Protein AF-A0A3E0MQJ7-F1 (afdb_monomer_lite)

Structure (mmCIF, N/CA/C/O backbone):
data_AF-A0A3E0MQJ7-F1
#
_entry.id   AF-A0A3E0MQJ7-F1
#
loop_
_atom_site.group_PDB
_atom_site.id
_atom_site.type_symbol
_atom_site.label_atom_id
_atom_site.label_alt_id
_atom_site.label_comp_id
_atom_site.label_asym_id
_atom_site.label_entity_id
_atom_site.label_seq_id
_atom_site.pdbx_PDB_ins_code
_atom_site.Cartn_x
_atom_site.Cartn_y
_atom_site.Cartn_z
_atom_site.occupancy
_atom_site.B_iso_or_equiv
_atom_site.auth_seq_id
_atom_site.auth_comp_id
_atom_site.auth_asym_id
_atom_site.auth_atom_id
_atom_site.pdbx_PDB_model_num
ATOM 1 N N . MET A 1 1 ? 36.749 -7.042 3.942 1.00 41.94 1 MET A N 1
ATOM 2 C CA . MET A 1 1 ? 37.175 -8.300 4.599 1.00 41.94 1 MET A CA 1
ATOM 3 C C . MET A 1 1 ? 37.587 -7.962 6.020 1.00 41.94 1 MET A C 1
ATOM 5 O O . MET A 1 1 ? 38.417 -7.081 6.189 1.00 41.94 1 MET A O 1
ATOM 9 N N . PRO A 1 2 ? 36.905 -8.549 7.009 1.00 32.50 2 PRO A N 1
ATOM 10 C CA . PRO A 1 2 ? 37.311 -9.859 7.493 1.00 32.50 2 PRO A CA 1
ATOM 11 C C . PRO A 1 2 ? 36.243 -10.906 7.186 1.00 32.50 2 PRO A C 1
ATOM 13 O O . PRO A 1 2 ? 35.066 -10.747 7.497 1.00 32.50 2 PRO A O 1
ATOM 16 N N . SER A 1 3 ? 36.683 -11.981 6.539 1.00 38.00 3 SER A N 1
ATOM 17 C CA . SER A 1 3 ? 35.936 -13.220 6.400 1.00 38.00 3 SER A CA 1
ATOM 18 C C . SER A 1 3 ? 35.655 -13.771 7.795 1.00 38.00 3 SER A C 1
ATOM 20 O O . SER A 1 3 ? 36.547 -14.338 8.430 1.00 38.00 3 SER A O 1
ATOM 22 N N . ARG A 1 4 ? 34.421 -13.630 8.284 1.00 38.47 4 ARG A N 1
ATOM 23 C CA . ARG A 1 4 ? 33.936 -14.569 9.293 1.00 38.47 4 ARG A CA 1
ATOM 24 C C . ARG A 1 4 ? 33.851 -15.912 8.588 1.00 38.47 4 ARG A C 1
ATOM 26 O O . ARG A 1 4 ? 32.950 -16.139 7.784 1.00 38.47 4 ARG A O 1
ATOM 33 N N . SER A 1 5 ? 34.858 -16.748 8.832 1.00 38.28 5 SER A N 1
ATOM 34 C CA . SER A 1 5 ? 34.765 -18.173 8.579 1.00 38.28 5 SER A CA 1
ATOM 35 C C . SER A 1 5 ? 33.438 -18.616 9.175 1.00 38.28 5 SER A C 1
ATOM 37 O O . SER A 1 5 ? 33.186 -18.444 10.368 1.00 38.28 5 SER A O 1
ATOM 39 N N . ALA A 1 6 ? 32.547 -19.102 8.315 1.00 41.03 6 ALA A N 1
ATOM 40 C CA . ALA A 1 6 ? 31.433 -19.899 8.768 1.00 41.03 6 ALA A CA 1
ATOM 41 C C . ALA A 1 6 ? 32.073 -21.042 9.551 1.00 41.03 6 ALA A C 1
ATOM 43 O O . ALA A 1 6 ? 32.679 -21.938 8.965 1.00 41.03 6 ALA A O 1
ATOM 44 N N . THR A 1 7 ? 32.030 -20.956 10.878 1.00 38.50 7 THR A N 1
ATOM 45 C CA . THR A 1 7 ? 32.193 -22.108 11.741 1.00 38.50 7 THR A CA 1
ATOM 46 C C . THR A 1 7 ? 31.214 -23.118 11.181 1.00 38.50 7 THR A C 1
ATOM 48 O O . THR A 1 7 ? 29.999 -22.944 11.266 1.00 38.50 7 THR A O 1
ATOM 51 N N . SER A 1 8 ? 31.761 -24.118 10.501 1.00 42.41 8 SER A N 1
ATOM 52 C CA . SER A 1 8 ? 31.066 -25.304 10.057 1.00 42.41 8 SER A CA 1
ATOM 53 C C . SER A 1 8 ? 30.583 -26.014 11.315 1.00 42.41 8 SER A C 1
ATOM 55 O O . SER A 1 8 ? 31.208 -26.955 11.797 1.00 42.41 8 SER A O 1
ATOM 57 N N . GLN A 1 9 ? 29.480 -25.528 11.889 1.00 40.56 9 GLN A N 1
ATOM 58 C CA . GLN A 1 9 ? 28.567 -26.400 12.592 1.00 40.56 9 GLN A CA 1
ATOM 59 C C . GLN A 1 9 ? 28.170 -27.422 11.540 1.00 40.56 9 GLN A C 1
ATOM 61 O O . GLN A 1 9 ? 27.425 -27.119 10.607 1.00 40.56 9 GLN A O 1
ATOM 66 N N . ASN A 1 10 ? 28.786 -28.598 11.633 1.00 36.84 10 ASN A N 1
ATOM 67 C CA . ASN A 1 10 ? 28.318 -29.783 10.953 1.00 36.84 10 ASN A CA 1
ATOM 68 C C . ASN A 1 10 ? 26.833 -29.885 11.294 1.00 36.84 10 ASN A C 1
ATOM 70 O O . ASN A 1 10 ? 26.474 -30.270 12.403 1.00 36.84 10 ASN A O 1
ATOM 74 N N . PHE A 1 11 ? 25.972 -29.487 10.357 1.00 40.59 11 PHE A N 1
ATOM 75 C CA . PHE A 1 11 ? 24.611 -29.977 10.319 1.00 40.59 11 PHE A CA 1
ATOM 76 C C . PHE A 1 11 ? 24.770 -31.486 10.157 1.00 40.59 11 PHE A C 1
ATOM 78 O O . PHE A 1 11 ? 24.904 -31.987 9.039 1.00 40.59 11 PHE A O 1
ATOM 85 N N . GLU A 1 12 ? 24.838 -32.216 11.272 1.00 40.62 12 GLU A N 1
ATOM 86 C CA . GLU A 1 12 ? 24.496 -33.624 11.258 1.00 40.62 12 GLU A CA 1
ATOM 87 C C . GLU A 1 12 ? 23.101 -33.664 10.652 1.00 40.62 12 GLU A C 1
ATOM 89 O O . GLU A 1 12 ? 22.126 -33.193 11.241 1.00 40.62 12 GLU A O 1
ATOM 94 N N . LEU A 1 13 ? 23.030 -34.112 9.398 1.00 45.22 13 LEU A N 1
ATOM 95 C CA . LEU A 1 13 ? 21.778 -34.427 8.744 1.00 45.22 13 LEU A CA 1
ATOM 96 C C . LEU A 1 13 ? 21.109 -35.446 9.653 1.00 45.22 13 LEU A C 1
ATOM 98 O O . LEU A 1 13 ? 21.440 -36.630 9.591 1.00 45.22 13 LEU A O 1
ATOM 102 N N . SER A 1 14 ? 20.205 -34.979 10.515 1.00 49.62 14 SER A N 1
ATOM 103 C CA . SER A 1 14 ? 19.307 -35.858 11.237 1.00 49.62 14 SER A CA 1
ATOM 104 C C . SER A 1 14 ? 18.690 -36.763 10.180 1.00 49.62 14 SER A C 1
ATOM 106 O O . SER A 1 14 ? 17.977 -36.325 9.274 1.00 49.62 14 SER A O 1
ATOM 108 N N . SER A 1 15 ? 19.077 -38.034 10.234 1.00 56.12 15 SER A N 1
ATOM 109 C CA . SER A 1 15 ? 18.637 -39.060 9.294 1.00 56.12 15 SER A CA 1
ATOM 110 C C . SER A 1 15 ? 17.164 -39.429 9.504 1.00 56.12 15 SER A C 1
ATOM 112 O O . SER A 1 15 ? 16.637 -40.307 8.812 1.00 56.12 15 SER A O 1
ATOM 114 N N . ASP A 1 16 ? 16.477 -38.728 10.414 1.00 63.31 16 ASP A N 1
ATOM 115 C CA . ASP A 1 16 ? 15.072 -38.921 10.707 1.00 63.31 16 ASP A CA 1
ATOM 116 C C . ASP A 1 16 ? 14.223 -38.552 9.496 1.00 63.31 16 ASP A C 1
ATOM 118 O O . ASP A 1 16 ? 13.937 -37.396 9.170 1.00 63.31 16 ASP A O 1
ATOM 122 N N . ARG A 1 17 ? 13.764 -39.600 8.811 1.00 69.44 17 ARG A N 1
ATOM 123 C CA . ARG A 1 17 ? 12.694 -39.482 7.827 1.00 69.44 17 ARG A CA 1
ATOM 124 C C . ARG A 1 17 ? 11.488 -38.846 8.525 1.00 69.44 17 ARG A C 1
ATOM 126 O O . ARG A 1 17 ? 11.068 -39.352 9.567 1.00 69.44 17 ARG A O 1
ATOM 133 N N . PRO A 1 18 ? 10.863 -37.807 7.945 1.00 79.69 18 PRO A N 1
ATOM 134 C CA . PRO A 1 18 ? 9.717 -37.180 8.579 1.00 79.69 18 PRO A CA 1
ATOM 135 C C . PRO A 1 18 ? 8.608 -38.205 8.838 1.00 79.69 18 PRO A C 1
ATOM 137 O O . PRO A 1 18 ? 8.228 -38.974 7.947 1.00 79.69 18 PRO A O 1
ATOM 140 N N . LYS A 1 19 ? 8.065 -38.206 10.061 1.00 80.94 19 LYS A N 1
ATOM 141 C CA . LYS A 1 19 ? 7.000 -39.138 10.473 1.00 80.94 19 LYS A CA 1
ATOM 142 C C . LYS A 1 19 ? 5.744 -38.966 9.604 1.00 80.94 19 LYS A C 1
ATOM 144 O O . LYS A 1 19 ? 5.137 -39.950 9.164 1.00 80.94 19 LYS A O 1
ATOM 149 N N . SER A 1 20 ? 5.414 -37.717 9.261 1.00 90.94 20 SER A N 1
ATOM 150 C CA . SER A 1 20 ? 4.271 -37.367 8.410 1.00 90.94 20 SER A CA 1
ATOM 151 C C . SER A 1 20 ? 4.402 -37.936 6.989 1.00 90.94 20 SER A C 1
ATOM 153 O O . SER A 1 20 ? 5.408 -37.748 6.298 1.00 90.94 20 SER A O 1
ATOM 155 N N . ARG A 1 21 ? 3.350 -38.630 6.528 1.00 88.00 21 ARG A N 1
ATOM 156 C CA . ARG A 1 21 ? 3.243 -39.128 5.144 1.00 88.00 21 ARG A CA 1
ATOM 157 C C . ARG A 1 21 ? 3.278 -37.979 4.133 1.00 88.00 21 ARG A C 1
ATOM 159 O O . ARG A 1 21 ? 3.928 -38.111 3.100 1.00 88.00 21 ARG A O 1
ATOM 166 N N . TYR A 1 22 ? 2.651 -36.850 4.466 1.00 89.81 22 TYR A N 1
ATOM 167 C CA . TYR A 1 22 ? 2.652 -35.655 3.626 1.00 89.81 22 TYR A CA 1
ATOM 168 C C . TYR A 1 22 ? 4.063 -35.077 3.480 1.00 89.81 22 TYR A C 1
ATOM 170 O O . TYR A 1 22 ? 4.529 -34.860 2.366 1.00 89.81 22 TYR A O 1
ATOM 178 N N . ALA A 1 23 ? 4.808 -34.950 4.580 1.00 87.62 23 ALA A N 1
ATOM 179 C CA . ALA A 1 23 ? 6.193 -34.484 4.534 1.00 87.62 23 ALA A CA 1
ATOM 180 C C . ALA A 1 23 ? 7.104 -35.417 3.709 1.00 87.62 23 ALA A C 1
ATOM 182 O O . ALA A 1 23 ? 7.934 -34.949 2.930 1.00 87.62 23 ALA A O 1
ATOM 183 N N . ARG A 1 24 ? 6.917 -36.742 3.802 1.00 87.88 24 ARG A N 1
ATOM 184 C CA . ARG A 1 24 ? 7.637 -37.706 2.946 1.00 87.88 24 ARG A CA 1
ATOM 185 C C . ARG A 1 24 ? 7.295 -37.547 1.466 1.00 87.88 24 ARG A C 1
ATOM 187 O O . ARG A 1 24 ? 8.204 -37.582 0.636 1.00 87.88 24 ARG A O 1
ATOM 194 N N . PHE A 1 25 ? 6.020 -37.342 1.143 1.00 91.12 25 PHE A N 1
ATOM 195 C CA . PHE A 1 25 ? 5.581 -37.041 -0.218 1.00 91.12 25 PHE A CA 1
ATOM 196 C C . PHE A 1 25 ? 6.214 -35.744 -0.741 1.00 91.12 25 PHE A C 1
ATOM 198 O O . PHE A 1 25 ? 6.769 -35.746 -1.838 1.00 91.12 25 PHE A O 1
ATOM 205 N N . LEU A 1 26 ? 6.221 -34.669 0.055 1.00 89.38 26 LEU A N 1
ATOM 206 C CA . LEU A 1 26 ? 6.847 -33.397 -0.319 1.00 89.38 26 LEU A CA 1
ATOM 207 C C . LEU A 1 26 ? 8.347 -33.554 -0.603 1.00 89.38 26 LEU A C 1
ATOM 209 O O . LEU A 1 26 ? 8.832 -33.061 -1.620 1.00 89.38 26 LEU A O 1
ATOM 213 N N . LEU A 1 27 ? 9.083 -34.286 0.240 1.00 89.94 27 LEU A N 1
ATOM 214 C CA . LEU A 1 27 ? 10.508 -34.551 0.016 1.00 89.94 27 LEU A CA 1
ATOM 215 C C . LEU A 1 27 ? 10.759 -35.368 -1.256 1.00 89.94 27 LEU A C 1
ATOM 217 O O . LEU A 1 27 ? 11.699 -35.081 -1.999 1.00 89.94 27 LEU A O 1
ATOM 221 N N . TRP A 1 28 ? 9.928 -36.375 -1.525 1.00 90.81 28 TRP A N 1
ATOM 222 C CA . TRP A 1 28 ? 10.001 -37.151 -2.762 1.00 90.81 28 TRP A CA 1
ATOM 223 C C . TRP A 1 28 ? 9.703 -36.283 -3.992 1.00 90.81 28 TRP A C 1
ATOM 225 O O . TRP A 1 28 ? 10.508 -36.254 -4.923 1.00 90.81 28 TRP A O 1
ATOM 235 N N . ARG A 1 29 ? 8.623 -35.491 -3.957 1.00 90.38 29 ARG A N 1
ATOM 236 C CA . ARG A 1 29 ? 8.256 -34.533 -5.010 1.00 90.38 29 ARG A CA 1
ATOM 237 C C . ARG A 1 29 ? 9.396 -33.552 -5.286 1.00 90.38 29 ARG A C 1
ATOM 239 O O . ARG A 1 29 ? 9.770 -33.360 -6.436 1.00 90.38 29 ARG A O 1
ATOM 246 N N . ASN A 1 30 ? 9.992 -32.969 -4.246 1.00 89.31 30 ASN A N 1
ATOM 247 C CA . ASN A 1 30 ? 11.094 -32.015 -4.394 1.00 89.31 30 ASN A CA 1
ATOM 248 C C . ASN A 1 30 ? 12.349 -32.678 -4.995 1.00 89.31 30 ASN A C 1
ATOM 250 O O . ASN A 1 30 ? 13.068 -32.054 -5.773 1.00 89.31 30 ASN A O 1
ATOM 254 N N . ARG A 1 31 ? 12.620 -33.956 -4.688 1.00 89.44 31 ARG A N 1
ATOM 255 C CA . ARG A 1 31 ? 13.699 -34.714 -5.353 1.00 89.44 31 ARG A CA 1
ATOM 256 C C . ARG A 1 31 ? 13.414 -34.929 -6.836 1.00 89.44 31 ARG A C 1
ATOM 258 O O . ARG A 1 31 ? 14.333 -34.761 -7.632 1.00 89.44 31 ARG A O 1
ATOM 265 N N . LEU A 1 32 ? 12.172 -35.245 -7.200 1.00 86.19 32 LEU A N 1
ATOM 266 C CA . LEU A 1 32 ? 11.773 -35.378 -8.601 1.00 86.19 32 LEU A CA 1
ATOM 267 C C . LEU A 1 32 ? 11.888 -34.056 -9.363 1.00 86.19 32 LEU A C 1
ATOM 269 O O . LEU A 1 32 ? 12.501 -34.029 -10.423 1.00 86.19 32 LEU A O 1
ATOM 273 N N . LEU A 1 33 ? 11.384 -32.949 -8.810 1.00 84.88 33 LEU A N 1
ATOM 274 C CA . LEU A 1 33 ? 11.428 -31.635 -9.469 1.00 84.88 33 LEU A CA 1
ATOM 275 C C . LEU A 1 33 ? 12.858 -31.130 -9.725 1.00 84.88 33 LEU A C 1
ATOM 277 O O . LEU A 1 33 ? 13.086 -30.426 -10.706 1.00 84.88 33 LEU A O 1
ATOM 281 N N . ARG A 1 34 ? 13.831 -31.516 -8.888 1.00 84.81 34 ARG A N 1
ATOM 282 C CA . ARG A 1 34 ? 15.259 -31.193 -9.081 1.00 84.81 34 ARG A CA 1
ATOM 283 C C . ARG A 1 34 ? 15.981 -32.127 -10.058 1.00 84.81 34 ARG A C 1
ATOM 285 O O . ARG A 1 34 ? 17.125 -31.858 -10.402 1.00 84.81 34 ARG A O 1
ATOM 292 N N . SER A 1 35 ? 15.371 -33.242 -10.460 1.00 88.44 35 SER A N 1
ATOM 293 C CA . SER A 1 35 ? 16.019 -34.242 -11.311 1.00 88.44 35 SER A CA 1
ATOM 294 C C . SER A 1 35 ? 16.058 -33.777 -12.776 1.00 88.44 35 SER A C 1
ATOM 296 O O . SER A 1 35 ? 14.998 -33.625 -13.389 1.00 88.44 35 SER A O 1
ATOM 298 N N . PRO A 1 36 ? 17.247 -33.632 -13.397 1.00 84.50 36 PRO A N 1
ATOM 299 C CA . PRO A 1 36 ? 17.351 -33.217 -14.799 1.00 84.50 36 PRO A CA 1
ATOM 300 C C . PRO A 1 36 ? 16.694 -34.206 -15.769 1.00 84.50 36 PRO A C 1
ATOM 302 O O . PRO A 1 36 ? 16.159 -33.818 -16.806 1.00 84.50 36 PRO A O 1
ATOM 305 N N . THR A 1 37 ? 16.712 -35.501 -15.442 1.00 86.62 37 THR A N 1
ATOM 306 C CA . THR A 1 37 ? 16.064 -36.544 -16.248 1.00 86.62 37 THR A CA 1
ATOM 307 C C . THR A 1 37 ? 14.545 -36.438 -16.183 1.00 86.62 37 THR A C 1
ATOM 309 O O . THR A 1 37 ? 13.888 -36.569 -17.214 1.00 86.62 37 THR A O 1
ATOM 312 N N . PHE A 1 38 ? 13.988 -36.139 -15.005 1.00 82.25 38 PHE A N 1
ATOM 313 C CA . PHE A 1 38 ? 12.554 -35.900 -14.847 1.00 82.25 38 PHE A CA 1
ATOM 314 C C . PHE A 1 38 ? 12.113 -34.630 -15.581 1.00 82.25 38 PHE A C 1
ATOM 316 O O . PHE A 1 38 ? 11.127 -34.672 -16.307 1.00 82.25 38 PHE A O 1
ATOM 323 N N . GLN A 1 39 ? 12.872 -33.534 -15.475 1.00 83.00 39 GLN A N 1
ATOM 324 C CA . GLN A 1 39 ? 12.592 -32.288 -16.201 1.00 83.00 39 GLN A CA 1
ATOM 325 C C . GLN A 1 39 ? 12.583 -32.502 -17.723 1.00 83.00 39 GLN A C 1
ATOM 327 O O . GLN A 1 39 ? 11.642 -32.091 -18.401 1.00 83.00 39 GLN A O 1
ATOM 332 N N . LYS A 1 40 ? 13.586 -33.212 -18.265 1.00 82.25 40 LYS A N 1
ATOM 333 C CA . LYS A 1 40 ? 13.656 -33.555 -19.698 1.00 82.25 40 LYS A CA 1
ATOM 334 C C . LYS A 1 40 ? 12.506 -34.453 -20.148 1.00 82.25 40 LYS A C 1
ATOM 336 O O . LYS A 1 40 ? 12.012 -34.287 -21.257 1.00 82.25 40 LYS A O 1
ATOM 341 N N . TRP A 1 41 ? 12.098 -35.412 -19.318 1.00 84.25 41 TRP A N 1
ATOM 342 C CA . TRP A 1 41 ? 10.950 -36.273 -19.601 1.00 84.25 41 TRP A CA 1
ATOM 343 C C . TRP A 1 41 ? 9.631 -35.485 -19.566 1.00 84.25 41 TRP A C 1
ATOM 345 O O . TRP A 1 41 ? 8.857 -35.553 -20.517 1.00 84.25 41 TRP A O 1
ATOM 355 N N . ALA A 1 42 ? 9.415 -34.666 -18.534 1.00 76.81 42 ALA A N 1
ATOM 356 C CA . ALA A 1 42 ? 8.219 -33.842 -18.374 1.00 76.81 42 ALA A CA 1
ATOM 357 C C . ALA A 1 42 ? 8.074 -32.793 -19.492 1.00 76.81 42 ALA A C 1
ATOM 359 O O . ALA A 1 42 ? 6.964 -32.515 -19.936 1.00 76.81 42 ALA A O 1
ATOM 360 N N . ALA A 1 43 ? 9.175 -32.254 -20.016 1.00 77.38 43 ALA A N 1
ATOM 361 C CA . ALA A 1 43 ? 9.144 -31.319 -21.141 1.00 77.38 43 ALA A CA 1
ATOM 362 C C . ALA A 1 43 ? 8.717 -31.955 -22.484 1.00 77.38 43 ALA A C 1
ATOM 364 O O . ALA A 1 43 ? 8.465 -31.220 -23.438 1.00 77.38 43 ALA A O 1
ATOM 365 N N . ARG A 1 44 ? 8.646 -33.295 -22.580 1.00 81.62 44 ARG A N 1
ATOM 366 C CA . ARG A 1 44 ? 8.265 -34.028 -23.804 1.00 81.62 44 ARG A CA 1
ATOM 367 C C . ARG A 1 44 ? 6.771 -34.336 -23.913 1.00 81.62 44 ARG A C 1
ATOM 369 O O . ARG A 1 44 ? 6.325 -34.667 -25.006 1.00 81.62 44 ARG A O 1
ATOM 376 N N . LEU A 1 45 ? 6.007 -34.268 -22.821 1.00 84.56 45 LEU A N 1
ATOM 377 C CA . LEU A 1 45 ? 4.555 -34.484 -22.862 1.00 84.56 45 LEU A CA 1
ATOM 378 C C . LEU A 1 45 ? 3.834 -33.124 -22.925 1.00 84.56 45 LEU A C 1
ATOM 380 O O . LEU A 1 45 ? 4.174 -32.246 -22.133 1.00 84.56 45 LEU A O 1
ATOM 384 N N . PRO A 1 46 ? 2.815 -32.932 -23.785 1.00 73.38 46 PRO A N 1
ATOM 385 C CA . PRO A 1 46 ? 2.216 -31.612 -24.034 1.00 73.38 46 PRO A CA 1
ATOM 386 C C . PRO A 1 46 ? 1.673 -30.907 -22.779 1.00 73.38 46 PRO A C 1
ATOM 388 O O . PRO A 1 46 ? 1.924 -29.723 -22.560 1.00 73.38 46 PRO A O 1
ATOM 391 N N . ILE A 1 47 ? 0.974 -31.649 -21.912 1.00 76.31 47 ILE A N 1
ATOM 392 C CA . ILE A 1 47 ? 0.359 -31.107 -20.689 1.00 76.31 47 ILE A CA 1
ATOM 393 C C . ILE A 1 47 ? 1.435 -30.704 -19.672 1.00 76.31 47 ILE A C 1
ATOM 395 O O . ILE A 1 47 ? 1.415 -29.593 -19.143 1.00 76.31 47 ILE A O 1
ATOM 399 N N . SER A 1 48 ? 2.416 -31.572 -19.414 1.00 74.38 48 SER A N 1
ATOM 400 C CA . SER A 1 48 ? 3.493 -31.249 -18.472 1.00 74.38 48 SER A CA 1
ATOM 401 C C . SER A 1 48 ? 4.487 -30.235 -19.031 1.00 74.38 48 SER A C 1
ATOM 403 O O . SER A 1 48 ? 5.103 -29.525 -18.245 1.00 74.38 48 SER A O 1
ATOM 405 N N . GLN A 1 49 ? 4.611 -30.102 -20.353 1.00 72.88 49 GLN A N 1
ATOM 406 C CA . GLN A 1 49 ? 5.395 -29.049 -20.994 1.00 72.88 49 GLN A CA 1
ATOM 407 C C . GLN A 1 49 ? 4.784 -27.665 -20.745 1.00 72.88 49 GLN A C 1
ATOM 409 O O . GLN A 1 49 ? 5.522 -26.736 -20.426 1.00 72.88 49 GLN A O 1
ATOM 414 N N . SER A 1 50 ? 3.457 -27.524 -20.841 1.00 74.06 50 SER A N 1
ATOM 415 C CA . SER A 1 50 ? 2.757 -26.277 -20.500 1.00 74.06 50 SER A CA 1
ATOM 416 C C . SER A 1 50 ? 2.962 -25.904 -19.026 1.00 74.06 50 SER A C 1
ATOM 418 O O . SER A 1 50 ? 3.396 -24.794 -18.727 1.00 74.06 50 SER A O 1
ATOM 420 N N . ILE A 1 51 ? 2.781 -26.864 -18.112 1.00 75.38 51 ILE A N 1
ATOM 421 C CA . ILE A 1 51 ? 3.008 -26.653 -16.673 1.00 75.38 51 ILE A CA 1
ATOM 422 C C . ILE A 1 51 ? 4.475 -26.300 -16.389 1.00 75.38 51 ILE A C 1
ATOM 424 O O . ILE A 1 51 ? 4.753 -25.384 -15.619 1.00 75.38 51 ILE A O 1
ATOM 428 N N . ALA A 1 52 ? 5.429 -27.001 -17.008 1.00 75.31 52 ALA A N 1
ATOM 429 C CA . ALA A 1 52 ? 6.854 -26.735 -16.830 1.00 75.31 52 ALA A CA 1
ATOM 430 C C . ALA A 1 52 ? 7.253 -25.347 -17.349 1.00 75.31 52 ALA A C 1
ATOM 432 O O . ALA A 1 52 ? 8.040 -24.668 -16.694 1.00 75.31 52 ALA A O 1
ATOM 433 N N . ARG A 1 53 ? 6.690 -24.909 -18.485 1.00 77.38 53 ARG A N 1
ATOM 434 C CA . ARG A 1 53 ? 6.884 -23.552 -19.016 1.00 77.38 53 ARG A CA 1
ATOM 435 C C . ARG A 1 53 ? 6.337 -22.501 -18.058 1.00 77.38 53 ARG A C 1
ATOM 437 O O . ARG A 1 53 ? 7.088 -21.606 -17.703 1.00 77.38 53 ARG A O 1
ATOM 444 N N . GLN A 1 54 ? 5.104 -22.661 -17.572 1.00 81.75 54 GLN A N 1
ATOM 445 C CA . GLN A 1 54 ? 4.521 -21.724 -16.609 1.00 81.75 54 GLN A CA 1
ATOM 446 C C . GLN A 1 54 ? 5.384 -21.608 -15.349 1.00 81.75 54 GLN A C 1
ATOM 448 O O . GLN A 1 54 ? 5.742 -20.514 -14.945 1.00 81.75 54 GLN A O 1
ATOM 453 N N . ARG A 1 55 ? 5.810 -22.737 -14.768 1.00 80.94 55 ARG A N 1
ATOM 454 C CA . ARG A 1 55 ? 6.668 -22.731 -13.572 1.00 80.94 55 ARG A CA 1
ATOM 455 C C . ARG A 1 55 ? 8.044 -22.112 -13.812 1.00 80.94 55 ARG A C 1
ATOM 457 O O . ARG A 1 55 ? 8.598 -21.507 -12.899 1.00 80.94 55 ARG A O 1
ATOM 464 N N . ALA A 1 56 ? 8.606 -22.281 -15.008 1.00 79.31 56 ALA A N 1
ATOM 465 C CA . ALA A 1 56 ? 9.852 -21.625 -15.385 1.00 79.31 56 ALA A CA 1
ATOM 466 C C . ALA A 1 56 ? 9.665 -20.106 -15.515 1.00 79.31 56 ALA A C 1
ATOM 468 O O . ALA A 1 56 ? 10.513 -19.360 -15.032 1.00 79.31 56 ALA A O 1
ATOM 469 N N . THR A 1 57 ? 8.547 -19.661 -16.094 1.00 82.56 57 THR A N 1
ATOM 470 C CA . THR A 1 57 ? 8.155 -18.247 -16.152 1.00 82.56 57 THR A CA 1
ATOM 471 C C . THR A 1 57 ? 7.947 -17.667 -14.753 1.00 82.56 57 THR A C 1
ATOM 473 O O . THR A 1 57 ? 8.541 -16.641 -14.440 1.00 82.56 57 THR A O 1
ATOM 476 N N . ASP A 1 58 ? 7.211 -18.356 -13.873 1.00 84.88 58 ASP A N 1
ATOM 477 C CA . ASP A 1 58 ? 7.007 -17.937 -12.478 1.00 84.88 58 ASP A CA 1
ATOM 478 C C . ASP A 1 58 ? 8.357 -17.737 -11.758 1.00 84.88 58 ASP A C 1
ATOM 480 O O . ASP A 1 58 ? 8.593 -16.712 -11.121 1.00 84.88 58 ASP A O 1
ATOM 484 N N . LEU A 1 59 ? 9.281 -18.701 -11.885 1.00 82.06 59 LEU A N 1
ATOM 485 C CA . LEU A 1 59 ? 10.612 -18.607 -11.278 1.00 82.06 59 LEU A CA 1
ATOM 486 C C . LEU A 1 59 ? 11.444 -17.472 -11.887 1.00 82.06 59 LEU A C 1
ATOM 488 O O . LEU A 1 59 ? 12.177 -16.796 -11.167 1.00 82.06 59 LEU A O 1
ATOM 492 N N . HIS A 1 60 ? 11.340 -17.256 -13.198 1.00 82.62 60 HIS A N 1
ATOM 493 C CA . HIS A 1 60 ? 12.009 -16.145 -13.861 1.00 82.62 60 HIS A CA 1
ATOM 494 C C . HIS A 1 60 ? 11.498 -14.795 -13.348 1.00 82.62 60 HIS A C 1
ATOM 496 O O . HIS A 1 60 ? 12.319 -13.944 -13.025 1.00 82.62 60 HIS A O 1
ATOM 502 N N . HIS A 1 61 ? 10.183 -14.620 -13.184 1.00 87.50 61 HIS A N 1
ATOM 503 C CA . HIS A 1 61 ? 9.618 -13.403 -12.596 1.00 87.50 61 HIS A CA 1
ATOM 504 C C . HIS A 1 61 ? 10.101 -13.173 -11.160 1.00 87.50 61 HIS A C 1
ATOM 506 O O . HIS A 1 61 ? 10.385 -12.037 -10.800 1.00 87.50 61 HIS A O 1
ATOM 512 N N . ILE A 1 62 ? 10.275 -14.227 -10.355 1.00 86.62 62 ILE A N 1
ATOM 513 C CA . ILE A 1 62 ? 10.870 -14.098 -9.014 1.00 86.62 62 ILE A CA 1
ATOM 514 C C . ILE A 1 62 ? 12.323 -13.607 -9.105 1.00 86.62 62 ILE A C 1
ATOM 516 O O . ILE A 1 62 ? 12.717 -12.707 -8.368 1.00 86.62 62 ILE A O 1
ATOM 520 N N . LEU A 1 63 ? 13.123 -14.168 -10.017 1.00 82.38 63 LEU A N 1
ATOM 521 C CA . LEU A 1 63 ? 14.525 -13.773 -10.204 1.00 82.38 63 LEU A CA 1
ATOM 522 C C . LEU A 1 63 ? 14.670 -12.351 -10.763 1.00 82.38 63 LEU A C 1
ATOM 524 O O . LEU A 1 63 ? 15.586 -11.631 -10.374 1.00 82.38 63 LEU A O 1
ATOM 528 N N . ALA A 1 64 ? 13.779 -11.955 -11.669 1.00 88.00 64 ALA A N 1
ATOM 529 C CA . ALA A 1 64 ? 13.774 -10.647 -12.313 1.00 88.00 64 ALA A CA 1
ATOM 530 C C . ALA A 1 64 ? 12.984 -9.588 -11.527 1.00 88.00 64 ALA A C 1
ATOM 532 O O . ALA A 1 64 ? 13.025 -8.419 -11.894 1.00 88.00 64 ALA A O 1
ATOM 533 N N . GLY A 1 65 ? 12.294 -9.960 -10.443 1.00 89.44 65 GLY A N 1
ATOM 534 C CA . GLY A 1 65 ? 11.392 -9.068 -9.711 1.00 89.44 65 GLY A CA 1
ATOM 535 C C . GLY A 1 65 ? 12.061 -7.775 -9.251 1.00 89.44 65 GLY A C 1
ATOM 536 O O . GLY A 1 65 ? 11.498 -6.699 -9.428 1.00 89.44 65 GLY A O 1
ATOM 537 N N . PHE A 1 66 ? 13.307 -7.856 -8.767 1.00 87.94 66 PHE A N 1
ATOM 538 C CA . PHE A 1 66 ? 14.071 -6.662 -8.393 1.00 87.94 66 PHE A CA 1
ATOM 539 C C . PHE A 1 66 ? 14.327 -5.737 -9.595 1.00 87.94 66 PHE A C 1
ATOM 541 O O . PHE A 1 66 ? 14.311 -4.521 -9.440 1.00 87.94 66 PHE A O 1
ATOM 548 N N . VAL A 1 67 ? 14.520 -6.291 -10.798 1.00 91.38 67 VAL A N 1
ATOM 549 C CA . VAL A 1 67 ? 14.683 -5.507 -12.029 1.00 91.38 67 VAL A CA 1
ATOM 550 C C . VAL A 1 67 ? 13.384 -4.781 -12.353 1.00 91.38 67 VAL A C 1
ATOM 552 O O . VAL A 1 67 ? 13.438 -3.591 -12.621 1.00 91.38 67 VAL A O 1
ATOM 555 N N . TYR A 1 68 ? 12.223 -5.439 -12.257 1.00 93.94 68 TYR A N 1
ATOM 556 C CA . TYR A 1 68 ? 10.924 -4.795 -12.509 1.00 93.94 68 TYR A CA 1
ATOM 557 C C . TYR A 1 68 ? 10.685 -3.613 -11.565 1.00 93.94 68 TYR A C 1
ATOM 559 O O . TYR A 1 68 ? 10.337 -2.516 -12.004 1.00 93.94 68 TYR A O 1
ATOM 567 N N . SER A 1 69 ? 10.950 -3.820 -10.274 1.00 90.12 69 SER A N 1
ATOM 568 C CA . SER A 1 69 ? 10.879 -2.785 -9.243 1.00 90.12 69 SER A CA 1
ATOM 569 C C . SER A 1 69 ? 11.825 -1.609 -9.538 1.00 90.12 69 SER A C 1
ATOM 571 O O . SER A 1 69 ? 11.410 -0.449 -9.485 1.00 90.12 69 SER A O 1
ATOM 573 N N . GLN A 1 70 ? 13.070 -1.889 -9.940 1.00 91.00 70 GLN A N 1
ATOM 574 C CA . GLN A 1 70 ? 14.047 -0.857 -10.305 1.00 91.00 70 GLN A CA 1
ATOM 575 C C . GLN A 1 70 ? 13.700 -0.140 -11.617 1.00 91.00 70 GLN A C 1
ATOM 577 O O . GLN A 1 70 ? 13.927 1.063 -11.720 1.00 91.00 70 GLN A O 1
ATOM 582 N N . THR A 1 71 ? 13.114 -0.827 -12.600 1.00 95.75 71 THR A N 1
ATOM 583 C CA . THR A 1 71 ? 12.624 -0.217 -13.844 1.00 95.75 71 THR A CA 1
ATOM 584 C C . THR A 1 71 ? 11.500 0.773 -13.561 1.00 95.75 71 THR A C 1
ATOM 586 O O . THR A 1 71 ? 11.533 1.887 -14.084 1.00 95.75 71 THR A O 1
ATOM 589 N N . LEU A 1 72 ? 10.539 0.415 -12.704 1.00 94.00 72 LEU A N 1
ATOM 590 C CA . LEU A 1 72 ? 9.487 1.331 -12.262 1.00 94.00 72 LEU A CA 1
ATOM 591 C C . LEU A 1 72 ? 10.071 2.541 -11.517 1.00 94.00 72 LEU A C 1
ATOM 593 O O . LEU A 1 72 ? 9.730 3.678 -11.835 1.00 94.00 72 LEU A O 1
ATOM 597 N N . SER A 1 73 ? 10.993 2.304 -10.578 1.00 90.75 73 SER A N 1
ATOM 598 C CA . SER A 1 73 ? 11.673 3.367 -9.826 1.00 90.75 73 SER A CA 1
ATOM 599 C C . SER A 1 73 ? 12.423 4.335 -10.750 1.00 90.75 73 SER A C 1
ATOM 601 O O . SER A 1 73 ? 12.238 5.547 -10.657 1.00 90.75 73 SER A O 1
ATOM 603 N N . ALA A 1 74 ? 13.201 3.818 -11.705 1.00 94.38 74 ALA A N 1
ATOM 604 C CA . ALA A 1 74 ? 13.911 4.632 -12.689 1.00 94.38 74 ALA A CA 1
ATOM 605 C C . ALA A 1 74 ? 12.945 5.421 -13.584 1.00 94.38 74 ALA A C 1
ATOM 607 O O . ALA A 1 74 ? 13.123 6.623 -13.759 1.00 94.38 74 ALA A O 1
ATOM 608 N N . SER A 1 75 ? 11.888 4.774 -14.089 1.00 96.00 75 SER A N 1
ATOM 609 C CA . SER A 1 75 ? 10.865 5.421 -14.926 1.00 96.00 75 SER A CA 1
ATOM 610 C C . SER A 1 75 ? 10.162 6.565 -14.193 1.00 96.00 75 SER A C 1
ATOM 612 O O . SER A 1 75 ? 9.839 7.587 -14.793 1.00 96.00 75 SER A O 1
ATOM 614 N N . TYR A 1 76 ? 9.937 6.413 -12.887 1.00 92.38 76 TYR A N 1
ATOM 615 C CA . TYR A 1 76 ? 9.370 7.466 -12.055 1.00 92.38 76 TYR A CA 1
ATOM 616 C C . TYR A 1 76 ? 10.366 8.613 -11.829 1.00 92.38 76 TYR A C 1
ATOM 618 O O . TYR A 1 76 ? 10.056 9.765 -12.122 1.00 92.38 76 TYR A O 1
ATOM 626 N N . LYS A 1 77 ? 11.581 8.305 -11.356 1.00 91.38 77 LYS A N 1
ATOM 627 C CA . LYS A 1 77 ? 12.593 9.310 -10.981 1.00 91.38 77 LYS A CA 1
ATOM 628 C C . LYS A 1 77 ? 13.103 10.141 -12.153 1.00 91.38 77 LYS A C 1
ATOM 630 O O . LYS A 1 77 ? 13.418 11.309 -11.967 1.00 91.38 77 LYS A O 1
ATOM 635 N N . LEU A 1 78 ? 13.183 9.542 -13.337 1.00 96.06 78 LEU A N 1
ATOM 636 C CA . LEU A 1 78 ? 13.622 10.213 -14.562 1.00 96.06 78 LEU A CA 1
ATOM 637 C C . LEU A 1 78 ? 12.483 10.977 -15.254 1.00 96.06 78 LEU A C 1
ATOM 639 O O . LEU A 1 78 ? 12.689 11.545 -16.318 1.00 96.06 78 LEU A O 1
ATOM 643 N N . GLY A 1 79 ? 11.271 10.974 -14.688 1.00 95.31 79 GLY A N 1
ATOM 644 C CA . GLY A 1 79 ? 10.124 11.670 -15.269 1.00 95.31 79 GLY A CA 1
ATOM 645 C C . GLY A 1 79 ? 9.535 10.990 -16.506 1.00 95.31 79 GLY A C 1
ATOM 646 O O . GLY A 1 79 ? 8.656 11.561 -17.140 1.00 95.31 79 GLY A O 1
ATOM 647 N N . LEU A 1 80 ? 9.940 9.759 -16.840 1.00 97.12 80 LEU A N 1
ATOM 648 C CA . LEU A 1 80 ? 9.458 9.043 -18.028 1.00 97.12 80 LEU A CA 1
ATOM 649 C C . LEU A 1 80 ? 7.932 8.873 -18.030 1.00 97.12 80 LEU A C 1
ATOM 651 O O . LEU A 1 80 ? 7.283 9.071 -19.055 1.00 97.12 80 LEU A O 1
ATOM 655 N N . LEU A 1 81 ? 7.351 8.511 -16.882 1.00 95.38 81 LEU A N 1
ATOM 656 C CA . LEU A 1 81 ? 5.897 8.348 -16.778 1.00 95.38 81 LEU A CA 1
ATOM 657 C C . LEU A 1 81 ? 5.160 9.687 -16.909 1.00 95.38 81 LEU A C 1
ATOM 659 O O . LEU A 1 81 ? 4.063 9.722 -17.459 1.00 95.38 81 LEU A O 1
ATOM 663 N N . GLU A 1 82 ? 5.745 10.781 -16.417 1.00 93.69 82 GLU A N 1
ATOM 664 C CA . GLU A 1 82 ? 5.164 12.125 -16.539 1.00 93.69 82 GLU A CA 1
ATOM 665 C C . GLU A 1 82 ? 5.268 12.637 -17.981 1.00 93.69 82 GLU A C 1
ATOM 667 O O . GLU A 1 82 ? 4.292 13.147 -18.526 1.00 93.69 82 GLU A O 1
ATOM 672 N N . CYS A 1 83 ? 6.407 12.397 -18.639 1.00 95.88 83 CYS A N 1
ATOM 673 C CA . CYS A 1 83 ? 6.654 12.724 -20.043 1.00 95.88 83 CYS A CA 1
ATOM 674 C C . CYS A 1 83 ? 5.533 12.229 -20.970 1.00 95.88 83 CYS A C 1
ATOM 676 O O . CYS A 1 83 ? 5.152 12.924 -21.912 1.00 95.88 83 CYS A O 1
ATOM 678 N N . LEU A 1 84 ? 5.002 11.032 -20.701 1.00 96.75 84 LEU A N 1
ATOM 679 C CA . LEU A 1 84 ? 4.025 10.342 -21.547 1.00 96.75 84 LEU A CA 1
ATOM 680 C C . LEU A 1 84 ? 2.575 10.442 -21.050 1.00 96.75 84 LEU A C 1
ATOM 682 O O . LEU A 1 84 ? 1.690 9.896 -21.706 1.00 96.75 84 LEU A O 1
ATOM 686 N N . LYS A 1 85 ? 2.315 11.128 -19.929 1.00 93.81 85 LYS A N 1
ATOM 687 C CA . LYS A 1 85 ? 1.008 11.149 -19.246 1.00 93.81 85 LYS A CA 1
ATOM 688 C C . LYS A 1 85 ? -0.173 11.452 -20.165 1.00 93.81 85 LYS A C 1
ATOM 690 O O . LYS A 1 85 ? -1.148 10.710 -20.166 1.00 93.81 85 LYS A O 1
ATOM 695 N N . ASP A 1 86 ? -0.035 12.496 -20.976 1.00 93.12 86 ASP A N 1
ATOM 696 C CA . ASP A 1 86 ? -1.091 12.993 -21.864 1.00 93.12 86 ASP A CA 1
ATOM 697 C C . ASP A 1 86 ? -0.627 13.071 -23.327 1.00 93.12 86 ASP A C 1
ATOM 699 O O . ASP A 1 86 ? -1.153 13.852 -24.125 1.00 93.12 86 ASP A O 1
ATOM 703 N N . ARG A 1 87 ? 0.407 12.301 -23.701 1.00 95.38 87 ARG A N 1
ATOM 704 C CA . ARG A 1 87 ? 0.978 12.369 -25.052 1.00 95.38 87 ARG A CA 1
ATOM 705 C C . ARG A 1 87 ? 1.604 11.068 -25.546 1.00 95.38 87 ARG A C 1
ATOM 707 O O . ARG A 1 87 ? 1.883 10.127 -24.809 1.00 95.38 87 ARG A O 1
ATOM 714 N N . ILE A 1 88 ? 1.853 11.068 -26.850 1.00 97.88 88 ILE A N 1
ATOM 715 C CA . ILE A 1 88 ? 2.683 10.098 -27.560 1.00 97.88 88 ILE A CA 1
ATOM 716 C C . ILE A 1 88 ? 4.014 10.798 -27.874 1.00 97.88 88 ILE A C 1
ATOM 718 O O . ILE A 1 88 ? 4.001 11.968 -28.272 1.00 97.88 88 ILE A O 1
ATOM 722 N N . ALA A 1 89 ? 5.145 10.117 -27.684 1.00 97.88 89 ALA A N 1
ATOM 723 C CA . ALA A 1 89 ? 6.474 10.690 -27.912 1.00 97.88 89 ALA A CA 1
ATOM 724 C C . ALA A 1 89 ? 7.432 9.703 -28.591 1.00 97.88 89 ALA A C 1
ATOM 726 O O . ALA A 1 89 ? 7.286 8.483 -28.492 1.00 97.88 89 ALA A O 1
ATOM 727 N N . THR A 1 90 ? 8.412 10.251 -29.298 1.00 98.38 90 THR A N 1
ATOM 728 C CA . THR A 1 90 ? 9.534 9.517 -29.888 1.00 98.38 90 THR A CA 1
ATOM 729 C C . THR A 1 90 ? 10.612 9.205 -28.853 1.00 98.38 90 THR A C 1
ATOM 731 O O . THR A 1 90 ? 10.641 9.784 -27.769 1.00 98.38 90 THR A O 1
ATOM 734 N N . LEU A 1 91 ? 11.537 8.302 -29.196 1.00 98.19 91 LEU A N 1
ATOM 735 C CA . LEU A 1 91 ? 12.690 8.006 -28.342 1.00 98.19 91 LEU A CA 1
ATOM 736 C C . LEU A 1 91 ? 13.543 9.254 -28.066 1.00 98.19 91 LEU A C 1
ATOM 738 O O . LEU A 1 91 ? 14.013 9.417 -26.947 1.00 98.19 91 LEU A O 1
ATOM 742 N N . ASP A 1 92 ? 13.721 10.121 -29.064 1.00 98.19 92 ASP A N 1
ATOM 743 C CA . ASP A 1 92 ? 14.528 11.339 -28.935 1.00 98.19 92 ASP A CA 1
ATOM 744 C C . ASP A 1 92 ? 13.884 12.324 -27.950 1.00 98.19 92 ASP A C 1
ATOM 746 O O . ASP A 1 92 ? 14.548 12.807 -27.041 1.00 98.19 92 ASP A O 1
ATOM 750 N N . GLU A 1 93 ? 12.570 12.535 -28.045 1.00 98.25 93 GLU A N 1
ATOM 751 C CA . GLU A 1 93 ? 11.839 13.388 -27.099 1.00 98.25 93 GLU A CA 1
ATOM 752 C C . GLU A 1 93 ? 11.844 12.826 -25.671 1.00 98.25 93 GLU A C 1
ATOM 754 O O . GLU A 1 93 ? 11.910 13.585 -24.705 1.00 98.25 93 GLU A O 1
ATOM 759 N N . ILE A 1 94 ? 11.768 11.498 -25.533 1.00 98.38 94 ILE A N 1
ATOM 760 C CA . ILE A 1 94 ? 11.874 10.825 -24.235 1.00 98.38 94 ILE A CA 1
ATOM 761 C C . ILE A 1 94 ? 13.278 11.010 -23.653 1.00 98.38 94 ILE A C 1
ATOM 763 O O . ILE A 1 94 ? 13.405 11.331 -22.472 1.00 98.38 94 ILE A O 1
ATOM 767 N N . ALA A 1 95 ? 14.317 10.806 -24.465 1.00 98.44 95 ALA A N 1
ATOM 768 C CA . ALA A 1 95 ? 15.710 10.951 -24.059 1.00 98.44 95 ALA A CA 1
ATOM 769 C C . ALA A 1 95 ? 16.006 12.382 -23.588 1.00 98.44 95 ALA A C 1
ATOM 771 O O . ALA A 1 95 ? 16.544 12.557 -22.497 1.00 98.44 95 ALA A O 1
ATOM 772 N N . ASP A 1 96 ? 15.560 13.382 -24.353 1.00 98.19 96 ASP A N 1
ATOM 773 C CA . ASP A 1 96 ? 15.718 14.799 -24.016 1.00 98.19 96 ASP A CA 1
ATOM 774 C C . ASP A 1 96 ? 14.978 15.167 -22.720 1.00 98.19 96 ASP A C 1
ATOM 776 O O . ASP A 1 96 ? 15.516 15.881 -21.878 1.00 98.19 96 ASP A O 1
ATOM 780 N N . HIS A 1 97 ? 13.750 14.668 -22.523 1.00 97.81 97 HIS A N 1
ATOM 781 C CA . HIS A 1 97 ? 12.981 14.945 -21.304 1.00 97.81 97 HIS A CA 1
ATOM 782 C C . HIS A 1 97 ? 13.598 14.301 -20.057 1.00 97.81 97 HIS A C 1
ATOM 784 O O . HIS A 1 97 ? 13.592 14.904 -18.987 1.00 97.81 97 HIS A O 1
ATOM 790 N N . CYS A 1 98 ? 14.100 13.072 -20.192 1.00 97.81 98 CYS A N 1
ATOM 791 C CA . CYS A 1 98 ? 14.662 12.304 -19.082 1.00 97.81 98 CYS A CA 1
ATOM 792 C C . CYS A 1 98 ? 16.137 12.637 -18.794 1.00 97.81 98 CYS A C 1
ATOM 794 O O . CYS A 1 98 ? 16.701 12.039 -17.880 1.00 97.81 98 CYS A O 1
ATOM 796 N N . ASP A 1 99 ? 16.757 13.530 -19.576 1.00 98.00 99 ASP A N 1
ATOM 797 C CA . ASP A 1 99 ? 18.196 13.834 -19.545 1.00 98.00 99 ASP A CA 1
ATOM 798 C C . ASP A 1 99 ? 19.067 12.568 -19.682 1.00 98.00 99 ASP A C 1
A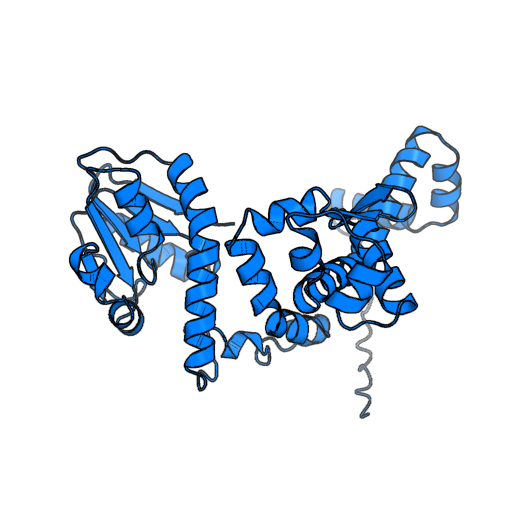TOM 800 O O . ASP A 1 99 ? 19.938 12.265 -18.864 1.00 98.00 99 ASP A O 1
ATOM 804 N N . LEU A 1 100 ? 18.776 11.764 -20.712 1.00 98.19 100 LEU A N 1
ATOM 805 C CA . LEU A 1 100 ? 19.455 10.497 -20.984 1.00 98.19 100 LEU A CA 1
ATOM 806 C C . LEU A 1 100 ? 20.110 10.481 -22.363 1.00 98.19 100 LEU A C 1
ATOM 808 O O . LEU A 1 100 ? 19.559 10.956 -23.353 1.00 98.19 100 LEU A O 1
ATOM 812 N N . GLU A 1 101 ? 21.243 9.788 -22.466 1.00 98.25 101 GLU A N 1
ATOM 813 C CA . GLU A 1 101 ? 21.755 9.356 -23.766 1.00 98.25 101 GLU A CA 1
ATOM 814 C C . GLU A 1 101 ? 20.760 8.405 -24.452 1.00 98.25 101 GLU A C 1
ATOM 816 O O . GLU A 1 101 ? 20.087 7.602 -23.796 1.00 98.25 101 GLU A O 1
ATOM 821 N N . LYS A 1 102 ? 20.702 8.440 -25.791 1.00 97.00 102 LYS A N 1
ATOM 822 C CA . LYS A 1 102 ? 19.715 7.675 -26.577 1.00 97.00 102 LYS A CA 1
ATOM 823 C C . LYS A 1 102 ? 19.713 6.174 -26.266 1.00 97.00 102 LYS A C 1
ATOM 825 O O . LYS A 1 102 ? 18.643 5.580 -26.150 1.00 97.00 102 LYS A O 1
ATOM 830 N N . ASP A 1 103 ? 20.884 5.566 -26.079 1.00 97.94 103 ASP A N 1
ATOM 831 C CA . ASP A 1 103 ? 21.002 4.132 -25.771 1.00 97.94 103 ASP A CA 1
ATOM 832 C C . ASP A 1 103 ? 20.490 3.794 -24.357 1.00 97.94 103 ASP A C 1
ATOM 834 O O . ASP A 1 103 ? 19.856 2.753 -24.141 1.00 97.94 103 ASP A O 1
ATOM 838 N N . ALA A 1 104 ? 20.707 4.694 -23.392 1.00 97.88 104 ALA A N 1
ATOM 839 C CA . ALA A 1 104 ? 20.186 4.558 -22.034 1.00 97.88 104 ALA A CA 1
ATOM 840 C C . ALA A 1 104 ? 18.659 4.728 -22.009 1.00 97.88 104 ALA A C 1
ATOM 842 O O . ALA A 1 104 ? 17.956 3.904 -21.415 1.00 97.88 104 ALA A O 1
ATOM 843 N N . ALA A 1 105 ? 18.137 5.730 -22.723 1.00 98.25 105 ALA A N 1
ATOM 844 C CA . ALA A 1 105 ? 16.701 5.933 -22.899 1.00 98.25 105 ALA A CA 1
ATOM 845 C C . ALA A 1 105 ? 16.043 4.713 -23.560 1.00 98.25 105 ALA A C 1
ATOM 847 O O . ALA A 1 105 ? 15.029 4.219 -23.070 1.00 98.25 105 ALA A O 1
ATOM 848 N N . LEU A 1 106 ? 16.655 4.158 -24.612 1.00 97.69 106 LEU A N 1
ATOM 849 C CA . LEU A 1 106 ? 16.142 2.970 -25.297 1.00 97.69 106 LEU A CA 1
ATOM 850 C C . LEU A 1 106 ? 16.101 1.754 -24.366 1.00 97.69 106 LEU A C 1
ATOM 852 O O . LEU A 1 106 ? 15.135 0.989 -24.384 1.00 97.69 106 LEU A O 1
ATOM 856 N N . THR A 1 107 ? 17.130 1.582 -23.535 1.00 98.19 107 THR A N 1
ATOM 857 C CA . THR A 1 107 ? 17.177 0.514 -22.529 1.00 98.19 107 THR A CA 1
ATOM 858 C C . THR A 1 107 ? 16.019 0.641 -21.541 1.00 98.19 107 THR A C 1
ATOM 860 O O . THR A 1 107 ? 15.300 -0.336 -21.315 1.00 98.19 107 THR A O 1
ATOM 863 N N . LEU A 1 108 ? 15.798 1.841 -20.996 1.00 98.12 108 LEU A N 1
ATOM 864 C CA . LEU A 1 108 ? 14.714 2.097 -20.051 1.00 98.12 108 LEU A CA 1
ATOM 865 C C . LEU A 1 108 ? 13.338 1.910 -20.699 1.00 98.12 108 LEU A C 1
ATOM 867 O O . LEU A 1 108 ? 12.497 1.212 -20.140 1.00 98.12 108 LEU A O 1
ATOM 871 N N . VAL A 1 109 ? 13.125 2.462 -21.896 1.00 98.06 109 VAL A N 1
ATOM 872 C CA . VAL A 1 109 ? 11.868 2.341 -22.647 1.00 98.06 109 VAL A CA 1
ATOM 873 C C . VAL A 1 109 ? 11.545 0.881 -22.955 1.00 98.06 109 VAL A C 1
ATOM 875 O O . VAL A 1 109 ? 10.408 0.454 -22.758 1.00 98.06 109 VAL A O 1
ATOM 878 N N . ASN A 1 110 ? 12.526 0.084 -23.388 1.00 97.50 110 ASN A N 1
ATOM 879 C CA . ASN A 1 110 ? 12.320 -1.342 -23.649 1.00 97.50 110 ASN A CA 1
ATOM 880 C C . ASN A 1 110 ? 11.975 -2.110 -22.371 1.00 97.50 110 ASN A C 1
ATOM 882 O O . ASN A 1 110 ? 11.038 -2.909 -22.377 1.00 97.50 110 ASN A O 1
ATOM 886 N N . ALA A 1 111 ? 12.699 -1.854 -21.278 1.00 97.56 111 ALA A N 1
ATOM 887 C CA . ALA A 1 111 ? 12.427 -2.489 -19.994 1.00 97.56 111 ALA A CA 1
ATOM 888 C C . ALA A 1 111 ? 11.026 -2.128 -19.479 1.00 97.56 111 ALA A C 1
ATOM 890 O O . ALA A 1 111 ? 10.273 -3.016 -19.097 1.00 97.56 111 ALA A O 1
ATOM 891 N N . ALA A 1 112 ? 10.656 -0.847 -19.528 1.00 97.94 112 ALA A N 1
ATOM 892 C CA . ALA A 1 112 ? 9.373 -0.352 -19.045 1.00 97.94 112 ALA A CA 1
ATOM 893 C C . ALA A 1 112 ? 8.198 -0.799 -19.939 1.00 97.94 112 ALA A C 1
ATOM 895 O O . ALA A 1 112 ? 7.118 -1.094 -19.433 1.00 97.94 112 ALA A O 1
ATOM 896 N N . THR A 1 113 ? 8.420 -0.941 -21.251 1.00 97.94 113 THR A N 1
ATOM 897 C CA . THR A 1 113 ? 7.437 -1.540 -22.174 1.00 97.94 113 THR A CA 1
ATOM 898 C C . THR A 1 113 ? 7.216 -3.024 -21.870 1.00 97.94 113 THR A C 1
ATOM 900 O O . THR A 1 113 ? 6.094 -3.505 -21.945 1.00 97.94 113 THR A O 1
ATOM 903 N N . ALA A 1 114 ? 8.266 -3.765 -21.498 1.00 95.25 114 ALA A N 1
ATOM 904 C CA . ALA A 1 114 ? 8.166 -5.198 -21.203 1.00 95.25 114 ALA A CA 1
ATOM 905 C C . ALA A 1 114 ? 7.375 -5.527 -19.922 1.00 95.25 114 ALA A C 1
ATOM 907 O O . ALA A 1 114 ? 7.042 -6.690 -19.700 1.00 95.25 114 ALA A O 1
ATOM 908 N N . ILE A 1 115 ? 7.108 -4.523 -19.082 1.00 95.31 115 ILE A N 1
ATOM 909 C CA . ILE A 1 115 ? 6.322 -4.638 -17.847 1.00 95.31 115 ILE A CA 1
ATOM 910 C C . ILE A 1 115 ? 5.088 -3.723 -17.865 1.00 95.31 115 ILE A C 1
ATOM 912 O O . ILE A 1 115 ? 4.632 -3.295 -16.810 1.00 95.31 115 ILE A O 1
ATOM 916 N N . ASP A 1 116 ? 4.583 -3.386 -19.056 1.00 96.62 116 ASP A N 1
ATOM 917 C CA . ASP A 1 116 ? 3.338 -2.634 -19.286 1.00 96.62 116 ASP A CA 1
ATOM 918 C C . ASP A 1 116 ? 3.265 -1.238 -18.634 1.00 96.62 116 ASP A C 1
ATOM 920 O O . ASP A 1 116 ? 2.186 -0.656 -18.479 1.00 96.62 116 ASP A O 1
ATOM 924 N N . LEU A 1 117 ? 4.413 -0.647 -18.286 1.00 97.25 117 LEU A N 1
ATOM 925 C CA . LEU A 1 117 ? 4.478 0.768 -17.910 1.00 97.25 117 LEU A CA 1
ATOM 926 C C . LEU A 1 117 ? 4.358 1.665 -19.143 1.00 97.25 117 LEU A C 1
ATOM 928 O O . LEU A 1 117 ? 3.753 2.733 -19.080 1.00 97.25 117 LEU A O 1
ATOM 932 N N . LEU A 1 118 ? 4.916 1.221 -20.268 1.00 98.12 118 LEU A N 1
ATOM 933 C CA . LEU A 1 118 ? 4.833 1.882 -21.567 1.00 98.12 118 LEU A CA 1
ATOM 934 C C . LEU A 1 118 ? 4.218 0.935 -22.598 1.00 98.12 118 LEU A C 1
ATOM 936 O O . LEU A 1 118 ? 4.250 -0.283 -22.446 1.00 98.12 118 LEU A O 1
ATOM 940 N N . GLN A 1 119 ? 3.723 1.505 -23.689 1.00 97.56 119 GLN A N 1
ATOM 941 C CA . GLN A 1 119 ? 3.273 0.770 -24.860 1.00 97.56 119 GLN A CA 1
ATOM 942 C C . GLN A 1 119 ? 3.779 1.453 -26.131 1.00 97.56 119 GLN A C 1
ATOM 944 O O . GLN A 1 119 ? 3.829 2.681 -26.225 1.00 97.56 119 GLN A O 1
ATOM 949 N N . LYS A 1 120 ? 4.142 0.655 -27.140 1.00 97.25 120 LYS A N 1
ATOM 950 C CA . LYS A 1 120 ? 4.427 1.178 -28.481 1.00 97.25 120 LYS A CA 1
ATOM 951 C C . LYS A 1 120 ? 3.132 1.623 -29.155 1.00 97.25 120 LYS A C 1
ATOM 953 O O . LYS A 1 120 ? 2.239 0.807 -29.363 1.00 97.25 120 LYS A O 1
ATOM 958 N N . ALA A 1 121 ? 3.072 2.890 -29.551 1.00 95.69 121 ALA A N 1
ATOM 959 C CA . ALA A 1 121 ? 2.008 3.430 -30.398 1.00 95.69 121 ALA A CA 1
ATOM 960 C C . ALA A 1 121 ? 2.325 3.247 -31.897 1.00 95.69 121 ALA A C 1
ATOM 962 O O . ALA A 1 121 ? 1.424 3.158 -32.726 1.00 95.69 121 ALA A O 1
ATOM 963 N N . SER A 1 122 ? 3.614 3.184 -32.250 1.00 95.12 122 SER A N 1
ATOM 964 C CA . SER A 1 122 ? 4.122 2.808 -33.578 1.00 95.12 122 SER A CA 1
ATOM 965 C C . SER A 1 122 ? 5.589 2.364 -33.465 1.00 95.12 122 SER A C 1
ATOM 967 O O . SER A 1 122 ? 6.119 2.276 -32.358 1.00 95.12 122 SER A O 1
ATOM 969 N N . ASP A 1 123 ? 6.273 2.126 -34.587 1.00 90.62 123 ASP A N 1
ATOM 970 C CA . ASP A 1 123 ? 7.684 1.707 -34.595 1.00 90.62 123 ASP A CA 1
ATOM 971 C C . ASP A 1 123 ? 8.642 2.712 -33.938 1.00 90.62 123 ASP A C 1
ATOM 973 O O . ASP A 1 123 ? 9.681 2.313 -33.412 1.00 90.62 123 ASP A O 1
ATOM 977 N N . ILE A 1 124 ? 8.287 4.000 -33.952 1.00 93.62 124 ILE A N 1
ATOM 978 C CA . ILE A 1 124 ? 9.125 5.095 -33.440 1.00 93.62 124 ILE A CA 1
ATOM 979 C C . ILE A 1 124 ? 8.463 5.891 -32.309 1.00 93.62 124 ILE A C 1
ATOM 981 O O . ILE A 1 124 ? 9.036 6.883 -31.869 1.00 93.62 124 ILE A O 1
ATOM 985 N N . HIS A 1 125 ? 7.269 5.492 -31.857 1.00 97.12 125 HIS A N 1
ATOM 986 C CA . HIS A 1 125 ? 6.507 6.235 -30.855 1.00 97.12 125 HIS A CA 1
ATOM 987 C C . HIS A 1 125 ? 6.044 5.353 -29.697 1.00 97.12 125 HIS A C 1
ATOM 989 O O . HIS A 1 125 ? 5.573 4.231 -29.906 1.00 97.12 125 HIS A O 1
ATOM 995 N N . TRP A 1 126 ? 6.063 5.925 -28.497 1.00 98.50 126 TRP A N 1
ATOM 996 C CA . TRP A 1 126 ? 5.600 5.319 -27.256 1.00 98.50 126 TRP A CA 1
ATOM 997 C C . TRP A 1 126 ? 4.574 6.201 -26.551 1.00 98.50 126 TRP A C 1
ATOM 999 O O . TRP A 1 126 ? 4.543 7.420 -26.718 1.00 98.50 126 TRP A O 1
ATOM 1009 N N . THR A 1 127 ? 3.738 5.555 -25.752 1.00 98.25 127 THR A N 1
ATOM 1010 C CA . THR A 1 127 ? 2.809 6.168 -24.802 1.00 98.25 127 THR A CA 1
ATOM 1011 C C . THR A 1 127 ? 2.773 5.321 -23.530 1.00 98.25 127 THR A C 1
ATOM 1013 O O . THR A 1 127 ? 3.520 4.341 -23.420 1.00 98.25 127 THR A O 1
ATOM 1016 N N . LEU A 1 128 ? 1.950 5.688 -22.551 1.00 97.81 128 LEU A N 1
ATOM 1017 C CA . LEU A 1 128 ? 1.782 4.877 -21.349 1.00 97.81 128 LEU A CA 1
ATOM 1018 C C . LEU A 1 128 ? 1.116 3.536 -21.672 1.00 97.81 128 LEU A C 1
ATOM 1020 O O . LEU A 1 128 ? 0.181 3.461 -22.464 1.00 97.81 128 LEU A O 1
ATOM 1024 N N . GLY A 1 129 ? 1.605 2.479 -21.028 1.00 96.50 129 GLY A N 1
ATOM 1025 C CA . GLY A 1 129 ? 0.907 1.198 -20.950 1.00 96.50 129 GLY A CA 1
ATOM 1026 C C . GLY A 1 129 ? -0.154 1.222 -19.849 1.00 96.50 129 GLY A C 1
ATOM 1027 O O . GLY A 1 129 ? -0.266 2.192 -19.096 1.00 96.50 129 GLY A O 1
ATOM 1028 N N . GLU A 1 130 ? -0.932 0.146 -19.729 1.00 94.56 130 GLU A N 1
ATOM 1029 C CA . GLU A 1 130 ? -2.054 0.065 -18.781 1.00 94.56 130 GLU A CA 1
ATOM 1030 C C . GLU A 1 130 ? -1.621 0.294 -17.321 1.00 94.56 130 GLU A C 1
ATOM 1032 O O . GLU A 1 130 ? -2.284 1.027 -16.576 1.00 94.56 130 GLU A O 1
ATOM 1037 N N . LEU A 1 131 ? -0.476 -0.270 -16.910 1.00 94.19 131 LEU A N 1
ATOM 1038 C CA . LEU A 1 131 ? 0.053 -0.071 -15.558 1.00 94.19 131 LEU A CA 1
ATOM 1039 C C . LEU A 1 131 ? 0.609 1.345 -15.377 1.00 94.19 131 LEU A C 1
ATOM 1041 O O . LEU A 1 131 ? 0.380 1.961 -14.336 1.00 94.19 131 LEU A O 1
ATOM 1045 N N . GLY A 1 132 ? 1.277 1.894 -16.397 1.00 93.75 132 GLY A N 1
ATOM 1046 C CA . GLY A 1 132 ? 1.776 3.273 -16.384 1.00 93.75 132 GLY A CA 1
ATOM 1047 C C . GLY A 1 132 ? 0.659 4.307 -16.229 1.00 93.75 132 GLY A C 1
ATOM 1048 O O . GLY A 1 132 ? 0.763 5.218 -15.409 1.00 93.75 132 GLY A O 1
ATOM 1049 N N . ALA A 1 133 ? -0.442 4.131 -16.961 1.00 92.62 133 ALA A N 1
ATOM 1050 C CA . ALA A 1 133 ? -1.626 4.983 -16.863 1.00 92.62 133 ALA A CA 1
ATOM 1051 C C . ALA A 1 133 ? -2.302 4.874 -15.486 1.00 92.62 133 ALA A C 1
ATOM 1053 O O . ALA A 1 133 ? -2.674 5.886 -14.888 1.00 92.62 133 ALA A O 1
ATOM 1054 N N . SER A 1 134 ? -2.399 3.658 -14.940 1.00 90.19 134 SER A N 1
ATOM 1055 C CA . SER A 1 134 ? -3.009 3.409 -13.626 1.00 90.19 134 SER A CA 1
ATOM 1056 C C . SER A 1 134 ? -2.265 4.103 -12.478 1.00 90.19 134 SER A C 1
ATOM 1058 O O . SER A 1 134 ? -2.896 4.533 -11.513 1.00 90.19 134 SER A O 1
ATOM 1060 N N . ILE A 1 135 ? -0.939 4.267 -12.586 1.00 88.75 135 ILE A N 1
ATOM 1061 C CA . ILE A 1 135 ? -0.134 5.002 -11.595 1.00 88.75 135 ILE A CA 1
ATOM 1062 C C . ILE A 1 135 ? -0.568 6.473 -11.510 1.00 88.75 135 ILE A C 1
ATOM 1064 O O . ILE A 1 135 ? -0.650 7.020 -10.413 1.00 88.75 135 ILE A O 1
ATOM 1068 N N . HIS A 1 136 ? -0.889 7.122 -12.633 1.00 83.44 136 HIS A N 1
ATOM 1069 C CA . HIS A 1 136 ? -1.354 8.519 -12.640 1.00 83.44 136 HIS A CA 1
ATOM 1070 C C . HIS A 1 136 ? -2.759 8.704 -12.074 1.00 83.44 136 HIS A C 1
ATOM 1072 O O . HIS A 1 136 ? -3.052 9.751 -11.502 1.00 83.44 136 HIS A O 1
ATOM 1078 N N . GLY A 1 137 ? -3.609 7.681 -12.171 1.00 76.75 137 GLY A N 1
ATOM 1079 C CA . GLY A 1 137 ? -4.921 7.664 -11.522 1.00 76.75 137 GLY A CA 1
ATOM 1080 C C . GLY A 1 137 ? -4.868 7.419 -10.010 1.00 76.75 137 GLY A C 1
ATOM 1081 O O . GLY A 1 137 ? -5.912 7.435 -9.362 1.00 76.75 137 GLY A O 1
ATOM 1082 N N . ASN A 1 138 ? -3.682 7.172 -9.439 1.00 78.50 138 ASN A N 1
ATOM 1083 C CA . ASN A 1 138 ? -3.533 6.706 -8.066 1.00 78.50 138 ASN A CA 1
ATOM 1084 C C . ASN A 1 138 ? -2.446 7.488 -7.297 1.00 78.50 138 ASN A C 1
ATOM 1086 O O . ASN A 1 138 ? -1.283 7.068 -7.252 1.00 78.50 138 ASN A O 1
ATOM 1090 N N . PRO A 1 139 ? -2.816 8.605 -6.638 1.00 73.50 139 PRO A N 1
ATOM 1091 C CA . PRO A 1 139 ? -1.886 9.417 -5.850 1.00 73.50 139 PRO A CA 1
ATOM 1092 C C . PRO A 1 139 ? -1.138 8.626 -4.768 1.00 73.50 139 PRO A C 1
ATOM 1094 O O . PRO A 1 139 ? 0.043 8.879 -4.537 1.00 73.50 139 PRO A O 1
ATOM 1097 N N . GLY A 1 140 ? -1.784 7.622 -4.160 1.00 71.69 140 GLY A N 1
ATOM 1098 C CA . GLY A 1 140 ? -1.170 6.752 -3.156 1.00 71.69 140 GLY A CA 1
ATOM 1099 C C . GLY A 1 140 ? 0.008 5.951 -3.715 1.00 71.69 140 GLY A C 1
ATOM 1100 O O . GLY A 1 140 ? 1.076 5.923 -3.107 1.00 71.69 140 GLY A O 1
ATOM 1101 N N . VAL A 1 141 ? -0.135 5.375 -4.915 1.00 78.50 141 VAL A N 1
ATOM 1102 C CA . VAL A 1 141 ? 0.961 4.655 -5.593 1.00 78.50 141 VAL A CA 1
ATOM 1103 C C . VAL A 1 141 ? 2.112 5.600 -5.941 1.00 78.50 141 VAL A C 1
ATOM 1105 O O . VAL A 1 141 ? 3.273 5.252 -5.728 1.00 78.50 141 VAL A O 1
ATOM 1108 N N . GLN A 1 142 ? 1.821 6.815 -6.415 1.00 77.12 142 GLN A N 1
ATOM 1109 C CA . GLN A 1 142 ? 2.868 7.815 -6.659 1.00 77.12 142 GLN A CA 1
ATOM 1110 C C . GLN A 1 142 ? 3.594 8.214 -5.373 1.00 77.12 142 GLN A C 1
ATOM 1112 O O . GLN A 1 142 ? 4.814 8.367 -5.373 1.00 77.12 142 GLN A O 1
ATOM 1117 N N . SER A 1 143 ? 2.853 8.358 -4.273 1.00 72.50 143 SER A N 1
ATOM 1118 C CA . SER A 1 143 ? 3.425 8.639 -2.962 1.00 72.50 143 SER A CA 1
ATOM 1119 C C . SER A 1 143 ? 4.348 7.504 -2.523 1.00 72.50 143 SER A C 1
ATOM 1121 O O . SER A 1 143 ? 5.493 7.764 -2.162 1.00 72.50 143 SER A O 1
ATOM 1123 N N . MET A 1 144 ? 3.941 6.239 -2.670 1.00 75.31 144 MET A N 1
ATOM 1124 C CA . MET A 1 144 ? 4.807 5.088 -2.375 1.00 75.31 144 MET A CA 1
ATOM 1125 C C . MET A 1 144 ? 6.109 5.110 -3.187 1.00 75.31 144 MET A C 1
ATOM 1127 O O . MET A 1 144 ? 7.186 4.921 -2.622 1.00 75.31 144 MET A O 1
ATOM 1131 N N . LEU A 1 145 ? 6.040 5.421 -4.486 1.00 78.44 145 LEU A N 1
ATOM 1132 C CA . LEU A 1 145 ? 7.228 5.518 -5.342 1.00 78.44 145 LEU A CA 1
ATOM 1133 C C . LEU A 1 145 ? 8.218 6.595 -4.883 1.00 78.44 145 LEU A C 1
ATOM 1135 O O . LEU A 1 145 ? 9.423 6.360 -4.951 1.00 78.44 145 LEU A O 1
ATOM 1139 N N . ARG A 1 146 ? 7.737 7.735 -4.366 1.00 73.69 146 ARG A N 1
ATOM 1140 C CA . ARG A 1 146 ? 8.602 8.790 -3.800 1.00 73.69 146 ARG A CA 1
ATOM 1141 C C . ARG A 1 146 ? 9.379 8.335 -2.566 1.00 73.69 146 ARG A C 1
ATOM 1143 O O . ARG A 1 146 ? 10.459 8.856 -2.311 1.00 73.69 146 ARG A O 1
ATOM 1150 N N . HIS A 1 147 ? 8.834 7.394 -1.799 1.00 68.88 147 HIS A N 1
ATOM 1151 C CA . HIS A 1 147 ? 9.320 7.074 -0.455 1.00 68.88 147 HIS A CA 1
ATOM 1152 C C . HIS A 1 147 ? 9.979 5.693 -0.331 1.00 68.88 147 HIS A C 1
ATOM 1154 O O . HIS A 1 147 ? 10.545 5.378 0.715 1.00 68.88 147 HIS A O 1
ATOM 1160 N N . HIS A 1 148 ? 9.970 4.871 -1.384 1.00 75.44 148 HIS A N 1
ATOM 1161 C CA . HIS A 1 148 ? 10.599 3.546 -1.358 1.00 75.44 148 HIS A CA 1
ATOM 1162 C C . HIS A 1 148 ? 12.129 3.566 -1.232 1.00 75.44 148 HIS A C 1
ATOM 1164 O O . HIS A 1 148 ? 12.714 2.508 -1.026 1.00 75.44 148 HIS A O 1
ATOM 1170 N N . ASP A 1 149 ? 12.797 4.716 -1.321 1.00 72.94 149 ASP A N 1
ATOM 1171 C CA . ASP A 1 149 ? 14.264 4.789 -1.297 1.00 72.94 149 ASP A CA 1
ATOM 1172 C C . ASP A 1 149 ? 14.884 4.191 -0.031 1.00 72.94 149 ASP A C 1
ATOM 1174 O O . ASP A 1 149 ? 15.855 3.442 -0.127 1.00 72.94 149 ASP A O 1
ATOM 1178 N N . LEU A 1 150 ? 14.288 4.439 1.138 1.00 69.19 150 LEU A N 1
ATOM 1179 C CA . LEU A 1 150 ? 14.746 3.853 2.402 1.00 69.19 150 LEU A CA 1
ATOM 1180 C C . LEU A 1 150 ? 14.504 2.339 2.447 1.00 69.19 150 LEU A C 1
ATOM 1182 O O . LEU A 1 150 ? 15.374 1.578 2.865 1.00 69.19 150 LEU A O 1
ATOM 1186 N N . LEU A 1 151 ? 13.349 1.883 1.954 1.00 74.75 151 LEU A N 1
ATOM 1187 C CA . LEU A 1 151 ? 13.039 0.456 1.881 1.00 74.75 151 LEU A CA 1
ATOM 1188 C C . LEU A 1 151 ? 13.974 -0.264 0.897 1.00 74.75 151 LEU A C 1
ATOM 1190 O O . LEU A 1 151 ? 14.438 -1.361 1.190 1.00 74.75 151 LEU A O 1
ATOM 1194 N N . TYR A 1 152 ? 14.303 0.346 -0.245 1.00 80.06 152 TYR A N 1
ATOM 1195 C CA . TYR A 1 152 ? 15.268 -0.205 -1.199 1.00 80.06 152 TYR A CA 1
ATOM 1196 C C . TYR A 1 152 ? 16.675 -0.305 -0.611 1.00 80.06 152 TYR A C 1
ATOM 1198 O O . TYR A 1 152 ? 17.373 -1.279 -0.894 1.00 80.06 152 TYR A O 1
ATOM 1206 N N . GLN A 1 153 ? 17.093 0.665 0.208 1.00 79.81 153 GLN A N 1
ATOM 1207 C CA . GLN A 1 153 ? 18.377 0.602 0.910 1.00 79.81 153 GLN A CA 1
ATOM 1208 C C . GLN A 1 153 ? 18.429 -0.606 1.851 1.00 79.81 153 GLN A C 1
ATOM 1210 O O . GLN A 1 153 ? 19.366 -1.402 1.760 1.00 79.81 153 GLN A O 1
ATOM 1215 N N . ASP A 1 154 ? 17.395 -0.813 2.666 1.00 77.38 154 ASP A N 1
ATOM 1216 C CA . ASP A 1 154 ? 17.317 -1.971 3.566 1.00 77.38 154 ASP A CA 1
ATOM 1217 C C . ASP A 1 154 ? 17.230 -3.302 2.810 1.00 77.38 154 ASP A C 1
ATOM 1219 O O . ASP A 1 154 ? 17.831 -4.304 3.201 1.00 77.38 154 ASP A O 1
ATOM 1223 N N . MET A 1 155 ? 16.524 -3.310 1.680 1.00 83.50 155 MET A N 1
ATOM 1224 C CA . MET A 1 155 ? 16.359 -4.486 0.826 1.00 83.50 155 MET A CA 1
ATOM 1225 C C . MET A 1 155 ? 17.564 -4.766 -0.081 1.00 83.50 155 MET A C 1
ATOM 1227 O O . MET A 1 155 ? 17.535 -5.743 -0.831 1.00 83.50 155 MET A O 1
ATOM 1231 N N . SER A 1 156 ? 18.631 -3.964 -0.012 1.00 86.62 156 SER A N 1
ATOM 1232 C CA . SER A 1 156 ? 19.874 -4.238 -0.745 1.00 86.62 156 SER A CA 1
ATOM 1233 C C . SER A 1 156 ? 20.602 -5.487 -0.222 1.00 86.62 156 SER A C 1
ATOM 1235 O O . SER A 1 156 ? 21.224 -6.203 -1.009 1.00 86.62 156 SER A O 1
ATOM 1237 N N . ASP A 1 157 ? 20.456 -5.803 1.073 1.00 86.94 157 ASP A N 1
ATOM 1238 C CA . ASP A 1 157 ? 20.864 -7.076 1.680 1.00 86.94 157 ASP A CA 1
ATOM 1239 C C . ASP A 1 157 ? 19.767 -7.606 2.630 1.00 86.94 157 ASP A C 1
ATOM 1241 O O . ASP A 1 157 ? 19.851 -7.476 3.858 1.00 86.94 157 ASP A O 1
ATOM 1245 N N . PRO A 1 158 ? 18.727 -8.268 2.088 1.00 86.62 158 PRO A N 1
ATOM 1246 C CA . PRO A 1 158 ? 17.611 -8.752 2.894 1.00 86.62 158 PRO A CA 1
ATOM 1247 C C . PRO A 1 158 ? 18.034 -9.872 3.859 1.00 86.62 158 PRO A C 1
ATOM 1249 O O . PRO A 1 158 ? 17.382 -10.100 4.878 1.00 86.62 158 PRO A O 1
ATOM 1252 N N . ALA A 1 159 ? 19.133 -10.582 3.576 1.00 88.50 159 ALA A N 1
ATOM 1253 C CA . ALA A 1 159 ? 19.649 -11.614 4.470 1.00 88.50 159 ALA A CA 1
ATOM 1254 C C . ALA A 1 159 ? 20.308 -11.000 5.711 1.00 88.50 159 ALA A C 1
ATOM 1256 O O . ALA A 1 159 ? 20.167 -11.544 6.809 1.00 88.50 159 ALA A O 1
ATOM 1257 N N . GLN A 1 160 ? 21.019 -9.882 5.551 1.00 86.75 160 GLN A N 1
ATOM 1258 C CA . GLN A 1 160 ? 21.549 -9.112 6.670 1.00 86.75 160 GLN A CA 1
ATOM 1259 C C . GLN A 1 160 ? 20.422 -8.463 7.476 1.00 86.75 160 GLN A C 1
ATOM 1261 O O . GLN A 1 160 ? 20.406 -8.633 8.695 1.00 86.75 160 GLN A O 1
ATOM 1266 N N . LEU A 1 161 ? 19.447 -7.835 6.809 1.00 84.62 161 LEU A N 1
ATOM 1267 C CA . LEU A 1 161 ? 18.266 -7.248 7.450 1.00 84.62 161 LEU A CA 1
ATOM 1268 C C . LEU A 1 161 ? 17.539 -8.261 8.347 1.00 84.62 161 LEU A C 1
ATOM 1270 O O . LEU A 1 161 ? 17.234 -7.976 9.501 1.00 84.62 161 LEU A O 1
ATOM 1274 N N . LEU A 1 162 ? 17.308 -9.483 7.855 1.00 83.75 162 LEU A N 1
ATOM 1275 C CA . LEU A 1 162 ? 16.626 -10.526 8.629 1.00 83.75 162 LEU A CA 1
ATOM 1276 C C . LEU A 1 162 ? 17.434 -11.034 9.831 1.00 83.75 162 LEU A C 1
ATOM 1278 O O . LEU A 1 162 ? 16.832 -11.514 10.793 1.00 83.75 162 LEU A O 1
ATOM 1282 N N . ARG A 1 163 ? 18.769 -10.960 9.774 1.00 86.94 163 ARG A N 1
ATOM 1283 C CA . ARG A 1 163 ? 19.663 -11.363 10.873 1.00 86.94 163 ARG A CA 1
ATOM 1284 C C . ARG A 1 163 ? 19.822 -10.276 11.933 1.00 86.94 163 ARG A C 1
ATOM 1286 O O . ARG A 1 163 ? 20.023 -10.626 13.090 1.00 86.94 163 ARG A O 1
ATOM 1293 N N . TYR A 1 164 ? 19.750 -9.011 11.528 1.00 83.69 164 TYR A N 1
ATOM 1294 C CA . TYR A 1 164 ? 20.047 -7.837 12.351 1.00 83.69 164 TYR A CA 1
ATOM 1295 C C . TYR A 1 164 ? 18.982 -6.760 12.131 1.00 83.69 164 TYR A C 1
ATOM 1297 O O . TYR A 1 164 ? 19.253 -5.681 11.601 1.00 83.69 164 TYR A O 1
ATOM 1305 N N . ARG A 1 165 ? 17.739 -7.080 12.504 1.00 77.50 165 ARG A N 1
ATOM 1306 C CA . ARG A 1 165 ? 16.563 -6.228 12.246 1.00 77.50 165 ARG A CA 1
ATOM 1307 C C . ARG A 1 165 ? 16.655 -4.872 12.938 1.00 77.50 165 ARG A C 1
ATOM 1309 O O . ARG A 1 165 ? 16.012 -3.922 12.512 1.00 77.50 165 ARG A O 1
ATOM 1316 N N . GLU A 1 166 ? 17.451 -4.783 13.995 1.00 72.94 166 GLU A N 1
ATOM 1317 C CA . GLU A 1 166 ? 17.676 -3.577 14.778 1.00 72.94 166 GLU A CA 1
ATOM 1318 C C . GLU A 1 166 ? 18.453 -2.471 14.060 1.00 72.94 166 GLU A C 1
ATOM 1320 O O . GLU A 1 166 ? 18.387 -1.330 14.500 1.00 72.94 166 GLU A O 1
ATOM 1325 N N . HIS A 1 167 ? 19.098 -2.775 12.930 1.00 70.56 167 HIS A N 1
ATOM 1326 C CA . HIS A 1 167 ? 19.875 -1.812 12.142 1.00 70.56 167 HIS A CA 1
ATOM 1327 C C . HIS A 1 167 ? 19.178 -1.358 10.848 1.00 70.56 167 HIS A C 1
ATOM 1329 O O . HIS A 1 167 ? 19.813 -0.726 10.008 1.00 70.56 167 HIS A O 1
ATOM 1335 N N . ALA A 1 168 ? 17.902 -1.701 10.655 1.00 71.00 168 ALA A N 1
ATOM 1336 C CA . ALA A 1 168 ? 17.147 -1.304 9.469 1.00 71.00 168 ALA A CA 1
ATOM 1337 C C . ALA A 1 168 ? 17.008 0.229 9.397 1.00 71.00 168 ALA A C 1
ATOM 1339 O O . ALA A 1 168 ? 16.520 0.842 10.349 1.00 71.00 168 ALA A O 1
ATOM 1340 N N . SER A 1 169 ? 17.383 0.843 8.273 1.00 68.19 169 SER A N 1
ATOM 1341 C CA . SER A 1 169 ? 17.252 2.289 8.023 1.00 68.19 169 SER A CA 1
ATOM 1342 C C . SER A 1 169 ? 15.809 2.751 8.206 1.00 68.19 169 SER A C 1
ATOM 1344 O O . SER A 1 169 ? 15.548 3.838 8.720 1.00 68.19 169 SER A O 1
ATOM 1346 N N . LEU A 1 170 ? 14.860 1.895 7.830 1.00 66.81 170 LEU A N 1
ATOM 1347 C CA . LEU A 1 170 ? 13.438 2.176 7.916 1.00 66.81 170 LEU A CA 1
ATOM 1348 C C . LEU A 1 170 ? 12.962 2.287 9.376 1.00 66.81 170 LEU A C 1
ATOM 1350 O O . LEU A 1 170 ? 12.041 3.045 9.641 1.00 66.81 170 LEU A O 1
ATOM 1354 N N . ARG A 1 171 ? 13.623 1.654 10.361 1.00 64.62 171 ARG A N 1
ATOM 1355 C CA . ARG A 1 171 ? 13.244 1.797 11.785 1.00 64.62 171 ARG A CA 1
ATOM 1356 C C . ARG A 1 171 ? 13.347 3.230 12.305 1.00 64.62 171 ARG A C 1
ATOM 1358 O O . ARG A 1 171 ? 12.488 3.641 13.071 1.00 64.62 171 ARG A O 1
ATOM 1365 N N . GLY A 1 172 ? 14.342 4.003 11.864 1.00 54.78 172 GLY A N 1
ATOM 1366 C CA . GLY A 1 172 ? 14.458 5.425 12.227 1.00 54.78 172 GLY A CA 1
ATOM 1367 C C . GLY A 1 172 ? 13.387 6.312 11.579 1.00 54.78 172 GLY A C 1
ATOM 1368 O O . GLY A 1 172 ? 13.150 7.434 12.021 1.00 54.78 172 GLY A O 1
ATOM 1369 N N . TYR A 1 173 ? 12.715 5.802 10.544 1.00 51.56 173 TYR A N 1
ATOM 1370 C CA . TYR A 1 173 ? 11.715 6.525 9.764 1.00 51.56 173 TYR A CA 1
ATOM 1371 C C . TYR A 1 173 ? 10.305 6.483 10.382 1.00 51.56 173 TYR A C 1
ATOM 1373 O O . TYR A 1 173 ? 9.512 7.388 10.129 1.00 51.56 173 TYR A O 1
ATOM 1381 N N . TRP A 1 174 ? 9.986 5.480 11.212 1.00 52.91 174 TRP A N 1
ATOM 1382 C CA . TRP A 1 174 ? 8.665 5.336 11.841 1.00 52.91 174 TRP A CA 1
ATOM 1383 C C . TRP A 1 174 ? 8.593 5.987 13.222 1.00 52.91 174 TRP A C 1
ATOM 1385 O O . TRP A 1 174 ? 9.236 5.473 14.127 1.00 52.91 174 TRP A O 1
ATOM 1395 N N . PRO A 1 175 ? 7.731 6.994 13.458 1.00 45.56 175 PRO A N 1
ATOM 1396 C CA . PRO A 1 175 ? 7.624 7.678 14.757 1.00 45.56 175 PRO A CA 1
ATOM 1397 C C . PRO A 1 175 ? 7.208 6.793 15.947 1.00 45.56 175 PRO A C 1
ATOM 1399 O O . PRO A 1 175 ? 7.262 7.244 17.088 1.00 45.56 175 PRO A O 1
ATOM 1402 N N . TYR A 1 176 ? 6.732 5.574 15.677 1.00 44.41 176 TYR A N 1
ATOM 1403 C CA . TYR A 1 176 ? 6.177 4.637 16.661 1.00 44.41 176 TYR A CA 1
ATOM 1404 C C . TYR A 1 176 ? 7.023 3.367 16.831 1.00 44.41 176 TYR A C 1
ATOM 1406 O O . TYR A 1 176 ? 6.658 2.488 17.606 1.00 44.41 176 TYR A O 1
ATOM 1414 N N . VAL A 1 177 ? 8.133 3.245 16.097 1.00 46.59 177 VAL A N 1
ATOM 1415 C CA . VAL A 1 177 ? 9.079 2.128 16.216 1.00 46.59 177 VAL A CA 1
ATOM 1416 C C . VAL A 1 177 ? 10.341 2.666 16.873 1.00 46.59 177 VAL A C 1
ATOM 1418 O O . VAL A 1 177 ? 10.858 3.677 16.418 1.00 46.59 177 VAL A O 1
ATOM 1421 N N . ASP A 1 178 ? 10.854 1.988 17.903 1.00 41.69 178 ASP A N 1
ATOM 1422 C CA . ASP A 1 178 ? 12.096 2.385 18.581 1.00 41.69 178 ASP A CA 1
ATOM 1423 C C . ASP A 1 178 ? 13.223 2.686 17.563 1.00 41.69 178 ASP A C 1
ATOM 1425 O O . ASP A 1 178 ? 13.718 1.783 16.875 1.00 41.69 178 ASP A O 1
ATOM 1429 N N . GLY A 1 179 ? 13.624 3.961 17.463 1.00 47.56 179 GLY A N 1
ATOM 1430 C CA . GLY A 1 179 ? 14.599 4.463 16.493 1.00 47.56 179 GLY A CA 1
ATOM 1431 C C . GLY A 1 179 ? 15.024 5.916 16.758 1.00 47.56 179 GLY A C 1
ATOM 1432 O O . GLY A 1 179 ? 14.440 6.615 17.583 1.00 47.56 179 GLY A O 1
ATOM 1433 N N . ASP A 1 180 ? 16.080 6.379 16.083 1.00 43.88 180 ASP A N 1
ATOM 1434 C CA . ASP A 1 180 ? 16.491 7.790 16.125 1.00 43.88 180 ASP A CA 1
ATOM 1435 C C . ASP A 1 180 ? 15.564 8.631 15.227 1.00 43.88 180 ASP A C 1
ATOM 1437 O O . ASP A 1 180 ? 15.644 8.556 14.002 1.00 43.88 180 ASP A O 1
ATOM 1441 N N . HIS A 1 181 ? 14.671 9.416 15.836 1.00 52.03 181 HIS A N 1
ATOM 1442 C CA . HIS A 1 181 ? 13.681 10.265 15.154 1.00 52.03 181 HIS A CA 1
ATOM 1443 C C . HIS A 1 181 ? 14.156 11.715 14.962 1.00 52.03 181 HIS A C 1
ATOM 1445 O O . HIS A 1 181 ? 13.375 12.663 15.071 1.00 52.03 181 HIS A O 1
ATOM 1451 N N . SER A 1 182 ? 15.447 11.916 14.708 1.00 48.09 182 SER A N 1
ATOM 1452 C CA . SER A 1 182 ? 16.064 13.247 14.669 1.00 48.09 182 SER A CA 1
ATOM 1453 C C . SER A 1 182 ? 15.725 14.109 13.437 1.00 48.09 182 SER A C 1
ATOM 1455 O O . SER A 1 182 ? 16.084 15.288 13.436 1.00 48.09 182 SER A O 1
ATOM 1457 N N . ASP A 1 183 ? 15.005 13.592 12.426 1.00 56.44 183 ASP A N 1
ATOM 1458 C CA . ASP A 1 183 ? 14.550 14.361 11.248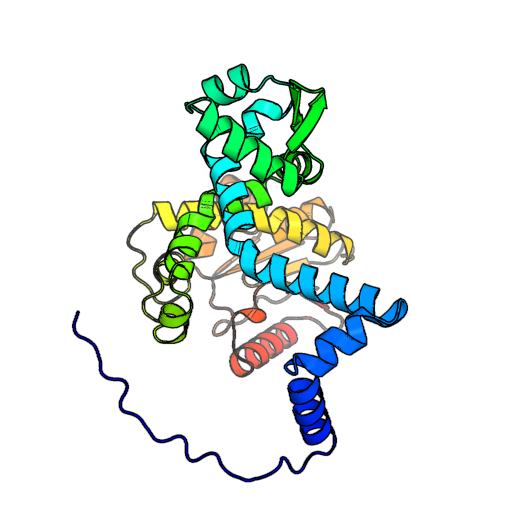 1.00 56.44 183 ASP A CA 1
ATOM 1459 C C . ASP A 1 183 ? 13.017 14.591 11.232 1.00 56.44 183 ASP A C 1
ATOM 1461 O O . ASP A 1 183 ? 12.258 13.764 10.712 1.00 56.44 183 ASP A O 1
ATOM 1465 N N . PRO A 1 184 ? 12.531 15.754 11.711 1.00 54.16 184 PRO A N 1
ATOM 1466 C CA . PRO A 1 184 ? 11.123 16.145 11.622 1.00 54.16 184 PRO A CA 1
ATOM 1467 C C . PRO A 1 184 ? 10.565 16.167 10.191 1.00 54.16 184 PRO A C 1
ATOM 1469 O O . PRO A 1 184 ? 9.367 15.958 9.990 1.00 54.16 184 PRO A O 1
ATOM 1472 N N . ALA A 1 185 ? 11.410 16.400 9.181 1.00 57.34 185 ALA A N 1
ATOM 1473 C CA . ALA A 1 185 ? 10.976 16.401 7.791 1.00 57.34 185 ALA A CA 1
ATOM 1474 C C . ALA A 1 185 ? 10.710 14.973 7.283 1.00 57.34 185 ALA A C 1
ATOM 1476 O O . ALA A 1 185 ? 9.835 14.781 6.438 1.00 57.34 185 ALA A O 1
ATOM 1477 N N . ALA A 1 186 ? 11.409 13.962 7.809 1.00 55.28 186 ALA A N 1
ATOM 1478 C CA . ALA A 1 186 ? 11.139 12.556 7.511 1.00 55.28 186 ALA A CA 1
ATOM 1479 C C . ALA A 1 186 ? 9.794 12.099 8.091 1.00 55.28 186 ALA A C 1
ATOM 1481 O O . ALA A 1 186 ? 9.012 11.479 7.372 1.00 55.28 186 ALA A O 1
ATOM 1482 N N . ALA A 1 187 ? 9.489 12.487 9.333 1.00 54.47 187 ALA A N 1
ATOM 1483 C CA . ALA A 1 187 ? 8.210 12.186 9.978 1.00 54.47 187 ALA A CA 1
ATOM 1484 C C . ALA A 1 187 ? 7.017 12.840 9.251 1.00 54.47 187 ALA A C 1
ATOM 1486 O O . ALA A 1 187 ? 5.973 12.209 9.065 1.00 54.47 187 ALA A O 1
ATOM 1487 N N . ALA A 1 188 ? 7.174 14.083 8.781 1.00 58.62 188 ALA A N 1
ATOM 1488 C CA . ALA A 1 188 ? 6.154 14.769 7.985 1.00 58.62 188 ALA A CA 1
ATOM 1489 C C . ALA A 1 188 ? 5.913 14.087 6.624 1.00 58.62 188 ALA A C 1
ATOM 1491 O O . ALA A 1 188 ? 4.765 13.806 6.283 1.00 58.62 188 ALA A O 1
ATOM 1492 N N . ARG A 1 189 ? 6.987 13.745 5.891 1.00 60.97 189 ARG A N 1
ATOM 1493 C CA . ARG A 1 189 ? 6.912 12.987 4.624 1.00 60.97 189 ARG A CA 1
ATOM 1494 C C . ARG A 1 189 ? 6.223 11.629 4.803 1.00 60.97 189 ARG A C 1
ATOM 1496 O O . ARG A 1 189 ? 5.399 11.241 3.982 1.00 60.97 189 ARG A O 1
ATOM 1503 N N . TYR A 1 190 ? 6.517 10.924 5.897 1.00 60.62 190 TYR A N 1
ATOM 1504 C CA . TYR A 1 190 ? 5.856 9.660 6.231 1.00 60.62 190 TYR A CA 1
ATOM 1505 C C . TYR A 1 190 ? 4.361 9.841 6.506 1.00 60.62 190 TYR A C 1
ATOM 1507 O O . TYR A 1 190 ? 3.538 9.074 6.012 1.00 60.62 190 TYR A O 1
ATOM 1515 N N . SER A 1 191 ? 4.009 10.864 7.283 1.00 59.19 191 SER A N 1
ATOM 1516 C CA . SER A 1 191 ? 2.616 11.141 7.640 1.00 59.19 191 SER A CA 1
ATOM 1517 C C . SER A 1 191 ? 1.784 11.470 6.397 1.00 59.19 191 SER A C 1
ATOM 1519 O O . SER A 1 191 ? 0.643 11.032 6.285 1.00 59.19 191 SER A O 1
ATOM 1521 N N . GLU A 1 192 ? 2.381 12.173 5.431 1.00 63.91 192 GLU A N 1
ATOM 1522 C CA . GLU A 1 192 ? 1.791 12.442 4.118 1.00 63.91 192 GLU A CA 1
ATOM 1523 C C . GLU A 1 192 ? 1.641 11.162 3.275 1.00 63.91 192 GLU A C 1
ATOM 1525 O O . GLU A 1 192 ? 0.555 10.887 2.772 1.00 63.91 192 GLU A O 1
ATOM 1530 N N . LEU A 1 193 ? 2.677 10.314 3.201 1.00 64.50 193 LEU A N 1
ATOM 1531 C CA . LEU A 1 193 ? 2.610 9.010 2.525 1.00 64.50 193 LEU A CA 1
ATOM 1532 C C . LEU A 1 193 ? 1.512 8.102 3.101 1.00 64.50 193 LEU A C 1
ATOM 1534 O O . LEU A 1 193 ? 0.752 7.476 2.354 1.00 64.50 193 LEU A O 1
ATOM 1538 N N . MET A 1 194 ? 1.450 7.991 4.429 1.00 63.28 194 MET A N 1
ATOM 1539 C CA . MET A 1 194 ? 0.437 7.183 5.097 1.00 63.28 194 MET A CA 1
ATOM 1540 C C . MET A 1 194 ? -0.951 7.746 4.828 1.00 63.28 194 MET A C 1
ATOM 1542 O O . MET A 1 194 ? -1.812 6.975 4.419 1.00 63.28 194 MET A O 1
ATOM 1546 N N . ALA A 1 195 ? -1.146 9.064 4.929 1.00 64.44 195 ALA A N 1
ATOM 1547 C CA . ALA A 1 195 ? -2.420 9.700 4.607 1.00 64.44 195 ALA A CA 1
ATOM 1548 C C . ALA A 1 195 ? -2.857 9.446 3.148 1.00 64.44 195 ALA A C 1
ATOM 1550 O O . ALA A 1 195 ? -4.002 9.052 2.918 1.00 64.44 195 ALA A O 1
ATOM 1551 N N . ASP A 1 196 ? -1.951 9.583 2.173 1.00 65.56 196 ASP A N 1
ATOM 1552 C CA . ASP A 1 196 ? -2.232 9.340 0.748 1.00 65.56 196 ASP A CA 1
ATOM 1553 C C . ASP A 1 196 ? -2.606 7.875 0.468 1.00 65.56 196 ASP A C 1
ATOM 1555 O O . ASP A 1 196 ? -3.563 7.591 -0.256 1.00 65.56 196 ASP A O 1
ATOM 1559 N N . SER A 1 197 ? -1.865 6.921 1.043 1.00 65.44 197 SER A N 1
ATOM 1560 C CA . SER A 1 197 ? -2.169 5.490 0.893 1.00 65.44 197 SER A CA 1
ATOM 1561 C C . SER A 1 197 ? -3.456 5.091 1.627 1.00 65.44 197 SER A C 1
ATOM 1563 O O . SER A 1 197 ? -4.222 4.250 1.145 1.00 65.44 197 SER A O 1
ATOM 1565 N N . GLN A 1 198 ? -3.737 5.744 2.757 1.00 68.50 198 GLN A N 1
ATOM 1566 C CA . GLN A 1 198 ? -4.931 5.526 3.560 1.00 68.50 198 GLN A CA 1
ATOM 1567 C C . GLN A 1 198 ? -6.186 5.977 2.816 1.00 68.50 198 GLN A C 1
ATOM 1569 O O . GLN A 1 198 ? -7.203 5.321 2.974 1.00 68.50 198 GLN A O 1
ATOM 1574 N N . HIS A 1 199 ? -6.138 6.992 1.945 1.00 72.69 199 HIS A N 1
ATOM 1575 C CA . HIS A 1 199 ? -7.297 7.385 1.130 1.00 72.69 199 HIS A CA 1
ATOM 1576 C C . HIS A 1 199 ? -7.834 6.246 0.245 1.00 72.69 199 HIS A C 1
ATOM 1578 O O . HIS A 1 199 ? -9.048 6.044 0.166 1.00 72.69 199 HIS A O 1
ATOM 1584 N N . LEU A 1 200 ? -6.954 5.485 -0.413 1.00 70.31 200 LEU A N 1
ATOM 1585 C CA . LEU A 1 200 ? -7.373 4.372 -1.273 1.00 70.31 200 LEU A CA 1
ATOM 1586 C C . LEU A 1 200 ? -7.960 3.226 -0.448 1.00 70.31 200 LEU A C 1
ATOM 1588 O O . LEU A 1 200 ? -9.041 2.725 -0.752 1.00 70.31 200 LEU A O 1
ATOM 1592 N N . ILE A 1 201 ? -7.256 2.839 0.616 1.00 80.38 201 ILE A N 1
ATOM 1593 C CA . ILE A 1 201 ? -7.671 1.745 1.499 1.00 80.38 201 ILE A CA 1
ATOM 1594 C C . ILE A 1 201 ? -8.980 2.108 2.214 1.00 80.38 201 ILE A C 1
ATOM 1596 O O . ILE A 1 201 ? -9.900 1.296 2.264 1.00 80.38 201 ILE A O 1
ATOM 1600 N N . ALA A 1 202 ? -9.099 3.346 2.696 1.00 85.94 202 ALA A N 1
ATOM 1601 C CA . ALA A 1 202 ? -10.289 3.861 3.357 1.00 85.94 202 ALA A CA 1
ATOM 1602 C C . ALA A 1 202 ? -11.522 3.740 2.466 1.00 85.94 202 ALA A C 1
ATOM 1604 O O . ALA A 1 202 ? -12.529 3.218 2.925 1.00 85.94 202 ALA A O 1
ATOM 1605 N N . ASN A 1 203 ? -11.452 4.147 1.195 1.00 83.75 203 ASN A N 1
ATOM 1606 C CA . ASN A 1 203 ? -12.601 4.036 0.294 1.00 83.75 203 ASN A CA 1
ATOM 1607 C C . ASN A 1 203 ? -13.072 2.584 0.125 1.00 83.75 203 ASN A C 1
ATOM 1609 O O . ASN A 1 203 ? -14.268 2.331 0.233 1.00 83.75 203 ASN A O 1
ATOM 1613 N N . HIS A 1 204 ? -12.155 1.624 -0.035 1.00 85.62 204 HIS A N 1
ATOM 1614 C CA . HIS A 1 204 ? -12.524 0.205 -0.103 1.00 85.62 204 HIS A CA 1
ATOM 1615 C C . HIS A 1 204 ? -13.169 -0.306 1.192 1.00 85.62 204 HIS A C 1
ATOM 1617 O O . HIS A 1 204 ? -14.140 -1.060 1.141 1.00 85.62 204 HIS A O 1
ATOM 1623 N N . ILE A 1 205 ? -12.662 0.113 2.355 1.00 90.19 205 ILE A N 1
ATOM 1624 C CA . ILE A 1 205 ? -13.268 -0.231 3.649 1.00 90.19 205 ILE A CA 1
ATOM 1625 C C . ILE A 1 205 ? -14.677 0.364 3.739 1.00 90.19 205 ILE A C 1
ATOM 1627 O O . ILE A 1 205 ? -15.620 -0.334 4.107 1.00 90.19 205 ILE A O 1
ATOM 1631 N N . LEU A 1 206 ? -14.831 1.637 3.371 1.00 91.06 206 LEU A N 1
ATOM 1632 C CA . LEU A 1 206 ? -16.101 2.364 3.407 1.00 91.06 206 LEU A CA 1
ATOM 1633 C C . LEU A 1 206 ? -17.134 1.807 2.417 1.00 91.06 206 LEU A C 1
ATOM 1635 O O . LEU A 1 206 ? -18.327 1.912 2.682 1.00 91.06 206 LEU A O 1
ATOM 1639 N N . ASP A 1 207 ? -16.702 1.185 1.318 1.00 89.50 207 ASP A N 1
ATOM 1640 C CA . ASP A 1 207 ? -17.575 0.451 0.390 1.00 89.50 207 ASP A CA 1
ATOM 1641 C C . ASP A 1 207 ? -18.056 -0.892 0.969 1.00 89.50 207 ASP A C 1
ATOM 1643 O O . ASP A 1 207 ? -19.133 -1.376 0.613 1.00 89.50 207 ASP A O 1
ATOM 1647 N N . ALA A 1 208 ? -17.276 -1.500 1.867 1.00 89.56 208 ALA A N 1
ATOM 1648 C CA . ALA A 1 208 ? -17.585 -2.788 2.487 1.00 89.56 208 ALA A CA 1
ATOM 1649 C C . ALA A 1 208 ? -18.442 -2.671 3.759 1.00 89.56 208 ALA A C 1
ATOM 1651 O O . ALA A 1 208 ? -19.006 -3.669 4.219 1.00 89.56 208 ALA A O 1
ATOM 1652 N N . ILE A 1 209 ? -18.549 -1.473 4.340 1.00 89.31 209 ILE A N 1
ATOM 1653 C CA . ILE A 1 209 ? -19.334 -1.227 5.551 1.00 89.31 209 ILE A CA 1
ATOM 1654 C C . ILE A 1 209 ? -20.548 -0.345 5.269 1.00 89.31 209 ILE A C 1
ATOM 1656 O O . ILE A 1 209 ? -20.606 0.411 4.308 1.00 89.31 209 ILE A O 1
ATOM 1660 N N . ASN A 1 210 ? -21.527 -0.416 6.165 1.00 85.25 210 ASN A N 1
ATOM 1661 C CA . ASN A 1 210 ? -22.640 0.521 6.192 1.00 85.25 210 ASN A CA 1
ATOM 1662 C C . ASN A 1 210 ? -22.801 1.056 7.616 1.00 85.25 210 ASN A C 1
ATOM 1664 O O . ASN A 1 210 ? -22.979 0.262 8.552 1.00 85.25 210 ASN A O 1
ATOM 1668 N N . LEU A 1 211 ? -22.721 2.378 7.761 1.00 82.56 211 LEU A N 1
ATOM 1669 C CA . LEU A 1 211 ? -23.004 3.105 8.994 1.00 82.56 211 LEU A CA 1
ATOM 1670 C C . LEU A 1 211 ? -24.330 3.846 8.815 1.00 82.56 211 LEU A C 1
ATOM 1672 O O . LEU A 1 211 ? -24.542 4.548 7.829 1.00 82.56 211 LEU A O 1
ATOM 1676 N N . THR A 1 212 ? -25.259 3.652 9.748 1.00 75.12 212 THR A N 1
ATOM 1677 C CA . THR A 1 212 ? -26.550 4.344 9.724 1.00 75.12 212 THR A CA 1
ATOM 1678 C C . THR A 1 212 ? -26.432 5.751 10.304 1.00 75.12 212 THR A C 1
ATOM 1680 O O . THR A 1 212 ? -25.535 6.034 11.093 1.00 75.12 212 THR A O 1
ATOM 1683 N N . ALA A 1 213 ? -27.383 6.619 9.953 1.00 60.16 213 ALA A N 1
ATOM 1684 C CA . ALA A 1 213 ? -27.435 8.045 10.298 1.00 60.16 213 ALA A CA 1
ATOM 1685 C C . ALA A 1 213 ? -27.510 8.396 11.803 1.00 60.16 213 ALA A C 1
ATOM 1687 O O . ALA A 1 213 ? -27.677 9.557 12.148 1.00 60.16 213 ALA A O 1
ATOM 1688 N N . ALA A 1 214 ? -27.441 7.404 12.689 1.00 62.41 214 ALA A N 1
ATOM 1689 C CA . ALA A 1 214 ? -27.415 7.582 14.139 1.00 62.41 214 ALA A CA 1
ATOM 1690 C C . ALA A 1 214 ? -26.137 7.017 14.778 1.00 62.41 214 ALA A C 1
ATOM 1692 O O . ALA A 1 214 ? -26.015 7.045 15.996 1.00 62.41 214 ALA A O 1
ATOM 1693 N N . ASN A 1 215 ? -25.211 6.481 13.976 1.00 80.44 215 ASN A N 1
ATOM 1694 C CA . ASN A 1 215 ? -24.021 5.824 14.492 1.00 80.44 215 ASN A CA 1
ATOM 1695 C C . ASN A 1 215 ? -22.934 6.861 14.767 1.00 80.44 215 ASN A C 1
ATOM 1697 O O . ASN A 1 215 ? -22.639 7.695 13.909 1.00 80.44 215 ASN A O 1
ATOM 1701 N N . ARG A 1 216 ? -22.290 6.748 15.925 1.00 93.44 216 ARG A N 1
ATOM 1702 C CA . ARG A 1 216 ? -21.025 7.418 16.229 1.00 93.44 216 ARG A CA 1
ATOM 1703 C C . ARG A 1 216 ? -19.872 6.437 16.015 1.00 93.44 216 ARG A C 1
ATOM 1705 O O . ARG A 1 216 ? -19.897 5.333 16.561 1.00 93.44 216 ARG A O 1
ATOM 1712 N N . LEU A 1 217 ? -18.877 6.820 15.220 1.00 95.00 217 LEU A N 1
ATOM 1713 C CA . LEU A 1 217 ? -17.688 6.018 14.916 1.00 95.00 217 LEU A CA 1
ATOM 1714 C C . LEU A 1 217 ? -16.467 6.566 15.660 1.00 95.00 217 LEU A C 1
ATOM 1716 O O . LEU A 1 217 ? -16.140 7.741 15.512 1.00 95.00 217 LEU A O 1
ATOM 1720 N N . LEU A 1 218 ? -15.769 5.707 16.399 1.00 97.31 218 LEU A N 1
ATOM 1721 C CA . LEU A 1 218 ? -14.447 5.997 16.954 1.00 97.31 218 LEU A CA 1
ATOM 1722 C C . LEU A 1 218 ? -13.371 5.253 16.160 1.00 97.31 218 LEU A C 1
ATOM 1724 O O . LEU A 1 218 ? -13.351 4.025 16.151 1.00 97.31 218 LEU A O 1
ATOM 1728 N N . ASP A 1 219 ? -12.462 5.990 15.536 1.00 96.25 219 ASP A N 1
ATOM 1729 C CA . ASP A 1 219 ? -11.300 5.438 14.845 1.00 96.25 219 ASP A CA 1
ATOM 1730 C C . ASP A 1 219 ? -10.096 5.391 15.791 1.00 96.25 219 ASP A C 1
ATOM 1732 O O . ASP A 1 219 ? -9.524 6.428 16.137 1.00 96.25 219 ASP A O 1
ATOM 1736 N N . VAL A 1 220 ? -9.755 4.195 16.276 1.00 96.94 220 VAL A N 1
ATOM 1737 C CA . VAL A 1 220 ? -8.678 3.987 17.255 1.00 96.94 220 VAL A CA 1
ATOM 1738 C C . VAL A 1 220 ? -7.369 3.732 16.514 1.00 96.94 220 VAL A C 1
ATOM 1740 O O . VAL A 1 220 ? -7.301 2.857 15.655 1.00 96.94 220 VAL A O 1
ATOM 1743 N N . GLY A 1 221 ? -6.335 4.508 16.846 1.00 91.25 221 GLY A N 1
ATOM 1744 C CA . GLY A 1 221 ? -5.099 4.585 16.065 1.00 91.25 221 GLY A CA 1
ATOM 1745 C C . GLY A 1 221 ? -5.304 5.256 14.699 1.00 91.25 221 GLY A C 1
ATOM 1746 O O . GLY A 1 221 ? -4.591 4.961 13.742 1.00 91.25 221 GLY A O 1
ATOM 1747 N N . GLY A 1 222 ? -6.320 6.120 14.573 1.00 88.56 222 GLY A N 1
ATOM 1748 C CA . GLY A 1 222 ? -6.722 6.730 13.300 1.00 88.56 222 GLY A CA 1
ATOM 1749 C C . GLY A 1 222 ? -5.800 7.845 12.786 1.00 88.56 222 GLY A C 1
ATOM 1750 O O . GLY A 1 222 ? -6.096 8.481 11.766 1.00 88.56 222 GLY A O 1
ATOM 1751 N N . GLY A 1 223 ? -4.694 8.127 13.479 1.00 87.25 223 GLY A N 1
ATOM 1752 C CA . GLY A 1 223 ? -3.700 9.115 13.090 1.00 87.25 223 GLY A CA 1
ATOM 1753 C C . GLY A 1 223 ? -4.260 10.536 13.063 1.00 87.25 223 GLY A C 1
ATOM 1754 O O . GLY A 1 223 ? -4.900 11.012 13.998 1.00 87.25 223 GLY A O 1
ATOM 1755 N N . THR A 1 224 ? -4.051 11.231 11.944 1.00 85.06 224 THR A N 1
ATOM 1756 C CA . THR A 1 224 ? -4.595 12.582 11.717 1.00 85.06 224 THR A CA 1
ATOM 1757 C C . THR A 1 224 ? -6.077 12.586 11.309 1.00 85.06 224 THR A C 1
ATOM 1759 O O . THR A 1 224 ? -6.625 13.641 10.975 1.00 85.06 224 THR A O 1
ATOM 1762 N N . GLY A 1 225 ? -6.740 11.422 11.347 1.00 89.00 225 GLY A N 1
ATOM 1763 C CA . GLY A 1 225 ? -8.182 11.271 11.156 1.00 89.00 225 GLY A CA 1
ATOM 1764 C C . GLY A 1 225 ? -8.642 11.203 9.701 1.00 89.00 225 GLY A C 1
ATOM 1765 O O . GLY A 1 225 ? -9.789 11.544 9.410 1.00 89.00 225 GLY A O 1
ATOM 1766 N N . THR A 1 226 ? -7.779 10.783 8.772 1.00 87.56 226 THR A N 1
ATOM 1767 C CA . THR A 1 226 ? -8.131 10.633 7.347 1.00 87.56 226 THR A CA 1
ATOM 1768 C C . THR A 1 226 ? -9.315 9.686 7.150 1.00 87.56 226 THR A C 1
ATOM 1770 O O . THR A 1 226 ? -10.276 10.051 6.474 1.00 87.56 226 THR A O 1
ATOM 1773 N N . PHE A 1 227 ? -9.288 8.498 7.767 1.00 90.69 227 PHE A N 1
ATOM 1774 C CA . PHE A 1 227 ? -10.381 7.527 7.660 1.00 90.69 227 PHE A CA 1
ATOM 1775 C C . PHE A 1 227 ? -11.677 8.053 8.288 1.00 90.69 227 PHE A C 1
ATOM 1777 O O . PHE A 1 227 ? -12.712 8.053 7.623 1.00 90.69 227 PHE A O 1
ATOM 1784 N N . ALA A 1 228 ? -11.610 8.587 9.512 1.00 92.50 228 ALA A N 1
ATOM 1785 C CA . ALA A 1 228 ? -12.749 9.212 10.186 1.00 92.50 228 ALA A CA 1
ATOM 1786 C C . ALA A 1 228 ? -13.403 10.321 9.334 1.00 92.50 228 ALA A C 1
ATOM 1788 O O . ALA A 1 228 ? -14.615 10.318 9.131 1.00 92.50 228 ALA A O 1
ATOM 1789 N N . ARG A 1 229 ? -12.608 11.223 8.743 1.00 90.75 229 ARG A N 1
ATOM 1790 C CA . ARG A 1 229 ? -13.111 12.288 7.857 1.00 90.75 229 ARG A CA 1
ATOM 1791 C C . ARG A 1 229 ? -13.798 11.738 6.605 1.00 90.75 229 ARG A C 1
ATOM 1793 O O . ARG A 1 229 ? -14.886 12.195 6.268 1.00 90.75 229 ARG A O 1
ATOM 1800 N N . LEU A 1 230 ? -13.208 10.743 5.941 1.00 90.38 230 LEU A N 1
ATOM 1801 C CA . LEU A 1 230 ? -13.826 10.098 4.775 1.00 90.38 230 LEU A CA 1
ATOM 1802 C C . LEU A 1 230 ? -15.117 9.358 5.146 1.00 90.38 230 LEU A C 1
ATOM 1804 O O . LEU A 1 230 ? -16.076 9.365 4.375 1.00 90.38 230 LEU A O 1
ATOM 1808 N N . ALA A 1 231 ? -15.167 8.749 6.333 1.00 91.38 231 ALA A N 1
ATOM 1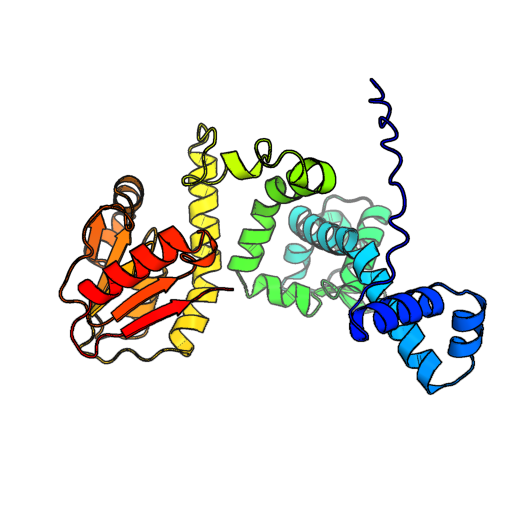809 C CA . ALA A 1 231 ? -16.374 8.118 6.848 1.00 91.38 231 ALA A CA 1
ATOM 1810 C C . ALA A 1 231 ? -17.492 9.148 7.063 1.00 91.38 231 ALA A C 1
ATOM 1812 O O . ALA A 1 231 ? -18.616 8.905 6.631 1.00 91.38 231 ALA A O 1
ATOM 1813 N N . ALA A 1 232 ? -17.185 10.311 7.647 1.00 90.25 232 ALA A N 1
ATOM 1814 C CA . ALA A 1 232 ? -18.145 11.404 7.819 1.00 90.25 232 ALA A CA 1
ATOM 1815 C C . ALA A 1 232 ? -18.632 11.986 6.476 1.00 90.25 232 ALA A C 1
ATOM 1817 O O . ALA A 1 232 ? -19.808 12.316 6.328 1.00 90.25 232 ALA A O 1
ATOM 1818 N N . GLU A 1 233 ? -17.749 12.083 5.476 1.00 89.81 233 GLU A N 1
ATOM 1819 C CA . GLU A 1 233 ? -18.105 12.519 4.118 1.00 89.81 233 GLU A CA 1
ATOM 1820 C C . GLU A 1 233 ? -19.015 11.503 3.406 1.00 89.81 233 GLU A C 1
ATOM 1822 O O . GLU A 1 233 ? -19.972 11.889 2.731 1.00 89.81 233 GLU A O 1
ATOM 1827 N N . ARG A 1 234 ? -18.746 10.198 3.565 1.00 90.12 234 ARG A N 1
ATOM 1828 C CA . ARG A 1 234 ? -19.528 9.117 2.944 1.00 90.12 234 ARG A CA 1
ATOM 1829 C C . ARG A 1 234 ? -20.879 8.905 3.622 1.00 90.12 234 ARG A C 1
ATOM 1831 O O . ARG A 1 234 ? -21.880 8.673 2.943 1.00 90.12 234 ARG A O 1
ATOM 1838 N N . PHE A 1 235 ? -20.900 8.949 4.948 1.00 90.12 235 PHE A N 1
ATOM 1839 C CA . PHE A 1 235 ? -22.074 8.725 5.779 1.00 90.12 235 PHE A CA 1
ATOM 1840 C C . PHE A 1 235 ? -22.455 10.051 6.439 1.00 90.12 235 PHE A C 1
ATOM 1842 O O . PHE A 1 235 ? -22.144 10.296 7.599 1.00 90.12 235 PHE A O 1
ATOM 1849 N N . THR A 1 236 ? -23.157 10.910 5.693 1.00 80.50 236 THR A N 1
ATOM 1850 C CA . THR A 1 236 ? -23.417 12.338 5.999 1.00 80.50 236 THR A CA 1
ATOM 1851 C C . THR A 1 236 ? -24.136 12.644 7.323 1.00 80.50 236 THR A C 1
ATOM 1853 O O . THR A 1 236 ? -24.394 13.804 7.635 1.00 80.50 236 THR A O 1
ATOM 1856 N N . HIS A 1 237 ? -24.503 11.624 8.093 1.00 81.81 237 HIS A N 1
ATOM 1857 C CA . HIS A 1 237 ? -25.175 11.729 9.387 1.00 81.81 237 HIS A CA 1
ATOM 1858 C C . HIS A 1 237 ? -24.457 10.934 10.493 1.00 81.81 237 HIS A C 1
ATOM 1860 O O . HIS A 1 237 ? -25.006 10.742 11.571 1.00 81.81 237 HIS A O 1
ATOM 1866 N N . THR A 1 238 ? -23.251 10.437 10.230 1.00 86.31 238 THR A N 1
ATOM 1867 C CA . THR A 1 238 ? -22.411 9.734 11.202 1.00 86.31 238 THR A CA 1
ATOM 1868 C C . THR A 1 238 ? -21.460 10.737 11.843 1.00 86.31 238 THR A C 1
ATOM 1870 O O . THR A 1 238 ? -20.729 11.438 11.146 1.00 86.31 238 THR A O 1
ATOM 1873 N N . GLU A 1 239 ? -21.451 10.800 13.172 1.00 90.06 239 GLU A N 1
ATOM 1874 C CA . GLU A 1 239 ? -20.417 11.539 13.900 1.00 90.06 239 GLU A CA 1
ATOM 1875 C C . GLU A 1 239 ? -19.167 10.668 14.003 1.00 90.06 239 GLU A C 1
ATOM 1877 O O . GLU A 1 239 ? -19.254 9.475 14.300 1.00 90.06 239 GLU A O 1
ATOM 1882 N N . THR A 1 240 ? -17.997 11.253 13.769 1.00 92.75 240 THR A N 1
ATOM 1883 C CA . THR A 1 240 ? -16.733 10.515 13.773 1.00 92.75 240 THR A CA 1
ATOM 1884 C C . THR A 1 240 ? -15.733 11.166 14.710 1.00 92.75 240 THR A C 1
ATOM 1886 O O . THR A 1 240 ? -15.569 12.388 14.684 1.00 92.75 240 THR A O 1
ATOM 1889 N N . ALA A 1 241 ? -15.022 10.346 15.473 1.00 95.56 241 ALA A N 1
ATOM 1890 C CA . ALA A 1 241 ? -13.923 10.768 16.320 1.00 95.56 241 ALA A CA 1
ATOM 1891 C C . ALA A 1 241 ? -12.670 9.934 16.051 1.00 95.56 241 ALA A C 1
ATOM 1893 O O . ALA A 1 241 ? -12.765 8.799 15.586 1.00 95.56 241 ALA A O 1
ATOM 1894 N N . VAL A 1 242 ? -11.505 10.482 16.389 1.00 95.88 242 VAL A N 1
ATOM 1895 C CA . VAL A 1 242 ? -10.229 9.756 16.395 1.00 95.88 242 VAL A CA 1
ATOM 1896 C C . VAL A 1 242 ? -9.705 9.601 17.822 1.00 95.88 242 VAL A C 1
ATOM 1898 O O . VAL A 1 242 ? -9.825 10.521 18.631 1.00 95.88 242 VAL A O 1
ATOM 1901 N N . PHE A 1 243 ? -9.119 8.448 18.133 1.00 97.25 243 PHE A N 1
ATOM 1902 C CA . PHE A 1 243 ? -8.348 8.217 19.352 1.00 97.25 243 PHE A CA 1
ATOM 1903 C C . PHE A 1 243 ? -6.918 7.853 18.970 1.00 97.25 243 PHE A C 1
ATOM 1905 O O . PHE A 1 243 ? -6.716 6.857 18.281 1.00 97.25 243 PHE A O 1
ATOM 1912 N N . ASP A 1 244 ? -5.935 8.632 19.409 1.00 94.44 244 ASP A N 1
ATOM 1913 C CA . ASP A 1 244 ? -4.522 8.373 19.113 1.00 94.44 244 ASP A CA 1
ATOM 1914 C C . ASP A 1 244 ? -3.612 8.951 20.207 1.00 94.44 244 ASP A C 1
ATOM 1916 O O . ASP A 1 244 ? -4.073 9.638 21.125 1.00 94.44 244 ASP A O 1
ATOM 1920 N N . LEU A 1 245 ? -2.307 8.702 20.114 1.00 90.00 245 LEU A N 1
ATOM 1921 C CA . LEU A 1 245 ? -1.327 9.201 21.068 1.00 90.00 245 LEU A CA 1
ATOM 1922 C C . LEU A 1 245 ? -1.339 10.742 21.126 1.00 90.00 245 LEU A C 1
ATOM 1924 O O . LEU A 1 245 ? -1.573 11.410 20.110 1.00 90.00 245 LEU A O 1
ATOM 1928 N N . PRO A 1 246 ? -1.024 11.351 22.286 1.00 87.06 246 PRO A N 1
ATOM 1929 C CA . PRO A 1 246 ? -1.108 12.802 22.467 1.00 87.06 246 PRO A CA 1
ATOM 1930 C C . PRO A 1 246 ? -0.356 13.628 21.416 1.00 87.06 246 PRO A C 1
ATOM 1932 O O . PRO A 1 246 ? -0.871 14.635 20.932 1.00 87.06 246 PRO A O 1
ATOM 1935 N N . GLN A 1 247 ? 0.843 13.195 21.025 1.00 83.38 247 GLN A N 1
ATOM 1936 C CA . GLN A 1 247 ? 1.649 13.863 20.003 1.00 83.38 247 GLN A CA 1
ATOM 1937 C C . GLN A 1 247 ? 1.017 13.811 18.603 1.00 83.38 247 GLN A C 1
ATOM 1939 O O . GLN A 1 247 ? 1.223 14.721 17.802 1.00 83.38 247 GLN A O 1
ATOM 1944 N N . VAL A 1 248 ? 0.224 12.779 18.319 1.00 83.69 248 VAL A N 1
ATOM 1945 C CA . VAL A 1 248 ? -0.444 12.574 17.029 1.00 83.69 248 VAL A CA 1
ATOM 1946 C C . VAL A 1 248 ? -1.684 13.439 16.950 1.00 83.69 248 VAL A C 1
ATOM 1948 O O . VAL A 1 248 ? -1.844 14.196 15.994 1.00 83.69 248 VAL A O 1
ATOM 1951 N N . VAL A 1 249 ? -2.499 13.431 18.006 1.00 87.88 249 VAL A N 1
ATOM 1952 C CA . VAL A 1 249 ? -3.653 14.327 18.131 1.00 87.88 249 VAL A CA 1
ATOM 1953 C C . VAL A 1 249 ? -3.218 15.794 18.044 1.00 87.88 249 VAL A C 1
ATOM 1955 O O . VAL A 1 249 ? -3.844 16.586 17.343 1.00 87.88 249 VAL A O 1
ATOM 1958 N N . ALA A 1 250 ? -2.092 16.157 18.665 1.00 86.44 250 ALA A N 1
ATOM 1959 C CA . ALA A 1 250 ? -1.525 17.504 18.567 1.00 86.44 250 ALA A CA 1
ATOM 1960 C C . ALA A 1 250 ? -1.049 17.881 17.147 1.00 86.44 250 ALA A C 1
ATOM 1962 O O . ALA A 1 250 ? -0.927 19.067 16.841 1.00 86.44 250 ALA A O 1
ATOM 1963 N N . SER A 1 251 ? -0.789 16.897 16.278 1.00 83.69 251 SER A N 1
ATOM 1964 C CA . SER A 1 251 ? -0.376 17.109 14.884 1.00 83.69 251 SER A CA 1
ATOM 1965 C C . SER A 1 251 ? -1.549 17.311 13.913 1.00 83.69 251 SER A C 1
ATOM 1967 O O . SER A 1 251 ? -1.324 17.646 12.746 1.00 83.69 251 SER A O 1
ATOM 1969 N N . ILE A 1 252 ? -2.799 17.142 14.372 1.00 85.56 252 ILE A N 1
ATOM 1970 C CA . ILE A 1 252 ? -3.992 17.334 13.539 1.00 85.56 252 ILE A CA 1
ATOM 1971 C C . ILE A 1 252 ? -4.026 18.788 13.033 1.00 85.56 252 ILE A C 1
ATOM 1973 O O . ILE A 1 252 ? -4.037 19.726 13.837 1.00 85.56 252 ILE A O 1
ATOM 1977 N N . PRO A 1 253 ? -4.077 19.018 11.704 1.00 83.56 253 PRO A N 1
ATOM 1978 C CA . PRO A 1 253 ? -4.084 20.367 11.156 1.00 83.56 253 PRO A CA 1
ATOM 1979 C C . PRO A 1 253 ? -5.256 21.208 11.692 1.00 83.56 253 PRO A C 1
ATOM 1981 O O . PRO A 1 253 ? -6.386 20.716 11.718 1.00 83.56 253 PRO A O 1
ATOM 1984 N N . PRO A 1 254 ? -5.064 22.509 11.994 1.00 83.12 254 PRO A N 1
ATOM 1985 C CA . PRO A 1 254 ? -6.136 23.375 12.506 1.00 83.12 254 PRO A CA 1
ATOM 1986 C C . PRO A 1 254 ? -7.377 23.457 11.605 1.00 83.12 254 PRO A C 1
ATOM 1988 O O . PRO A 1 254 ? -8.487 23.676 12.073 1.00 83.12 254 PRO A O 1
ATOM 1991 N N . LYS A 1 255 ? -7.219 23.241 10.293 1.00 83.62 255 LYS A N 1
ATOM 1992 C CA . LYS A 1 255 ? -8.344 23.159 9.342 1.00 83.62 255 LYS A CA 1
ATOM 1993 C C . LYS A 1 255 ? -9.269 21.950 9.571 1.00 83.62 255 LYS A C 1
ATOM 1995 O O . LYS A 1 255 ? -10.351 21.906 8.995 1.00 83.62 255 LYS A O 1
ATOM 2000 N N . HIS A 1 256 ? -8.834 20.959 10.345 1.00 82.00 256 HIS A N 1
ATOM 2001 C CA . HIS A 1 256 ? -9.559 19.715 10.614 1.00 82.00 256 HIS A CA 1
ATOM 2002 C C . HIS A 1 256 ? -10.036 19.605 12.064 1.00 82.00 256 HIS A C 1
ATOM 2004 O O . HIS A 1 256 ? -10.980 18.869 12.323 1.00 82.00 256 HIS A O 1
ATOM 2010 N N . SER A 1 257 ? -9.465 20.373 12.995 1.00 73.25 257 SER A N 1
ATOM 2011 C CA . SER A 1 257 ? -9.813 20.305 14.423 1.00 73.25 257 SER A CA 1
ATOM 2012 C C . SER A 1 257 ? -11.268 20.674 14.735 1.00 73.25 257 SER A C 1
ATOM 2014 O O . SER A 1 257 ? -11.802 20.256 15.755 1.00 73.25 257 SER A O 1
ATOM 2016 N N . HIS A 1 258 ? -11.929 21.447 13.869 1.00 71.50 258 HIS A N 1
ATOM 2017 C CA . HIS A 1 258 ? -13.337 21.824 14.037 1.00 71.50 258 HIS A CA 1
ATOM 2018 C C . HIS A 1 258 ? -14.330 20.813 13.450 1.00 71.50 258 HIS A C 1
ATOM 2020 O O . HIS A 1 258 ? -15.512 20.879 13.773 1.00 71.50 258 HIS A O 1
ATOM 2026 N N . SER A 1 259 ? -13.876 19.913 12.574 1.00 75.31 259 SER A N 1
ATOM 2027 C CA . SER A 1 259 ? -14.718 18.913 11.900 1.00 75.31 259 SER A CA 1
ATOM 2028 C C . SER A 1 259 ? -14.439 17.479 12.348 1.00 75.31 259 SER A C 1
ATOM 2030 O O . SER A 1 259 ? -15.073 16.557 11.842 1.00 75.31 259 SER A O 1
ATOM 2032 N N . LEU A 1 260 ? -13.512 17.293 13.289 1.00 84.44 260 LEU A N 1
ATOM 2033 C CA . LEU A 1 260 ? -13.099 15.998 13.807 1.00 84.44 260 LEU A CA 1
ATOM 2034 C C . LEU A 1 260 ? -12.961 16.073 15.329 1.00 84.44 260 LEU A C 1
ATOM 2036 O O . LEU A 1 260 ? -12.102 16.784 15.852 1.00 84.44 260 LEU A O 1
ATOM 2040 N N . GLU A 1 261 ? -13.791 15.314 16.038 1.00 93.50 261 GLU A N 1
ATOM 2041 C CA . GLU A 1 261 ? -13.605 15.088 17.468 1.00 93.50 261 GLU A CA 1
ATOM 2042 C C . GLU A 1 261 ? -12.346 14.226 17.679 1.00 93.50 261 GLU A C 1
ATOM 2044 O O . GLU A 1 261 ? -12.104 13.277 16.934 1.00 93.50 261 GLU A O 1
ATOM 2049 N N . SER A 1 262 ? -11.507 14.561 18.660 1.00 94.62 262 SER A N 1
ATOM 2050 C CA . SER A 1 262 ? -10.251 13.841 18.898 1.00 94.62 262 SER A CA 1
ATOM 2051 C C . SER A 1 262 ? -9.993 13.608 20.382 1.00 94.62 262 SER A C 1
ATOM 2053 O O . SER A 1 262 ? -10.264 14.465 21.223 1.00 94.62 262 SER A O 1
ATOM 2055 N N . TYR A 1 263 ? -9.464 12.427 20.688 1.00 96.75 263 TYR A N 1
ATOM 2056 C CA . TYR A 1 263 ? -9.163 11.950 22.029 1.00 96.75 263 TYR A CA 1
ATOM 2057 C C . TYR A 1 263 ? -7.701 11.514 22.091 1.00 96.75 263 TYR A C 1
ATOM 2059 O O . TYR A 1 263 ? -7.255 10.711 21.276 1.00 96.75 263 TYR A O 1
ATOM 2067 N N . ALA A 1 264 ? -6.957 12.050 23.055 1.00 95.12 264 ALA A N 1
ATOM 2068 C CA . ALA A 1 264 ? -5.554 11.713 23.257 1.00 95.12 264 ALA A CA 1
ATOM 2069 C C . ALA A 1 264 ? -5.404 10.598 24.301 1.00 95.12 264 ALA A C 1
ATOM 2071 O O . ALA A 1 264 ? -5.906 10.744 25.418 1.00 95.12 264 ALA A O 1
ATOM 2072 N N . GLY A 1 265 ? -4.680 9.532 23.962 1.00 93.12 265 GLY A N 1
ATOM 2073 C CA . GLY A 1 265 ? -4.343 8.450 24.885 1.00 93.12 265 GLY A CA 1
ATOM 2074 C C . GLY A 1 265 ? -3.619 7.285 24.212 1.00 93.12 265 GLY A C 1
ATOM 2075 O O . GLY A 1 265 ? -3.520 7.205 22.991 1.00 93.12 265 GLY A O 1
ATOM 2076 N N . ASP A 1 266 ? -3.099 6.373 25.023 1.00 91.75 266 ASP A N 1
ATOM 2077 C CA . ASP A 1 266 ? -2.521 5.106 24.581 1.00 91.75 266 ASP A CA 1
ATOM 2078 C C . ASP A 1 266 ? -3.613 4.026 24.552 1.00 91.75 266 ASP A C 1
ATOM 2080 O O . ASP A 1 266 ? -4.219 3.708 25.574 1.00 91.75 266 ASP A O 1
ATOM 2084 N N . MET A 1 267 ? -3.868 3.430 23.386 1.00 94.19 267 MET A N 1
ATOM 2085 C CA . MET A 1 267 ? -4.956 2.458 23.204 1.00 94.19 267 MET A CA 1
ATOM 2086 C C . MET A 1 267 ? -4.789 1.170 24.029 1.00 94.19 267 MET A C 1
ATOM 2088 O O . MET A 1 267 ? -5.783 0.505 24.344 1.00 94.19 267 MET A O 1
ATOM 2092 N N . PHE A 1 268 ? -3.557 0.836 24.424 1.00 91.88 268 PHE A N 1
ATOM 2093 C CA . PHE A 1 268 ? -3.249 -0.318 25.267 1.00 91.88 268 PHE A CA 1
ATOM 2094 C C . PHE A 1 268 ? -3.350 0.006 26.762 1.00 91.88 268 PHE A C 1
ATOM 2096 O O . PHE A 1 268 ? -3.665 -0.880 27.562 1.00 91.88 268 PHE A O 1
ATOM 2103 N N . GLN A 1 269 ? -3.142 1.266 27.155 1.00 91.94 269 GLN A N 1
ATOM 2104 C CA . GLN A 1 269 ? -3.070 1.667 28.568 1.00 91.94 269 GLN A CA 1
ATOM 2105 C C . GLN A 1 269 ? -4.295 2.447 29.053 1.00 91.94 269 GLN A C 1
ATOM 2107 O O . GLN A 1 269 ? -4.821 2.152 30.129 1.00 91.94 269 GLN A O 1
ATOM 2112 N N . ASP A 1 270 ? -4.818 3.370 28.249 1.00 93.81 270 ASP A N 1
ATOM 2113 C CA . ASP A 1 270 ? -5.854 4.337 28.619 1.00 93.81 270 ASP A CA 1
ATOM 2114 C C . ASP A 1 270 ? -7.241 3.893 28.171 1.00 93.81 270 ASP A C 1
ATOM 2116 O O . ASP A 1 270 ? -7.402 3.316 27.103 1.00 93.81 270 ASP A O 1
ATOM 2120 N N . ALA A 1 271 ? -8.269 4.087 28.996 1.00 93.38 271 ALA A N 1
ATOM 2121 C CA . ALA A 1 271 ? -9.628 3.650 28.664 1.00 93.38 271 ALA A CA 1
ATOM 2122 C C . ALA A 1 271 ? -10.146 4.320 27.377 1.00 93.38 271 ALA A C 1
ATOM 2124 O O . ALA A 1 271 ? -10.037 5.536 27.220 1.00 93.38 271 ALA A O 1
ATOM 2125 N N . LEU A 1 272 ? -10.756 3.532 26.486 1.00 97.62 272 LEU A N 1
ATOM 2126 C CA . LEU A 1 272 ? -11.352 4.074 25.267 1.00 97.62 272 LEU A CA 1
ATOM 2127 C C . LEU A 1 272 ? -12.630 4.878 25.596 1.00 97.62 272 LEU A C 1
ATOM 2129 O O . LEU A 1 272 ? -13.411 4.460 26.463 1.00 97.62 272 LEU A O 1
ATOM 2133 N N . PRO A 1 273 ? -12.871 6.014 24.913 1.00 96.25 273 PRO A N 1
ATOM 2134 C CA . PRO A 1 273 ? -14.100 6.788 25.035 1.00 96.25 273 PRO A CA 1
ATOM 2135 C C . PRO A 1 273 ? -15.358 5.938 24.817 1.00 96.25 273 PRO A C 1
ATOM 2137 O O . PRO A 1 273 ? -15.431 5.126 23.897 1.00 96.25 273 PRO A O 1
ATOM 2140 N N . LYS A 1 274 ? -16.375 6.152 25.656 1.00 95.56 274 LYS A N 1
ATOM 2141 C CA . LYS A 1 274 ? -17.685 5.491 25.540 1.00 95.56 274 LYS A CA 1
ATOM 2142 C C . LYS A 1 274 ? -18.675 6.343 24.748 1.00 95.56 274 LYS A C 1
ATOM 2144 O O . LYS A 1 274 ? -18.475 7.540 24.560 1.00 95.56 274 LYS A O 1
ATOM 2149 N N . GLY A 1 275 ? -19.788 5.726 24.352 1.00 93.81 275 GLY A N 1
ATOM 2150 C CA . GLY A 1 275 ? -20.868 6.395 23.618 1.00 93.81 275 GLY A CA 1
ATOM 2151 C C . GLY A 1 275 ? -20.692 6.366 22.101 1.00 93.81 275 GLY A C 1
ATOM 2152 O O . GLY A 1 275 ? -21.299 7.184 21.417 1.00 93.81 275 GLY A O 1
ATOM 2153 N N . PHE A 1 276 ? -19.860 5.453 21.599 1.00 95.75 276 PHE A N 1
ATOM 2154 C CA . PHE A 1 276 ? -19.690 5.170 20.177 1.00 95.75 276 PHE A CA 1
ATOM 2155 C C . PHE A 1 276 ? -20.391 3.862 19.818 1.00 95.75 276 PHE A C 1
ATOM 2157 O O . PHE A 1 276 ? -20.296 2.886 20.559 1.00 95.75 276 PHE A O 1
ATOM 2164 N N . ASP A 1 277 ? -21.088 3.836 18.686 1.00 95.00 277 ASP A N 1
ATOM 2165 C CA . ASP A 1 277 ? -21.813 2.658 18.190 1.00 95.00 277 ASP A CA 1
ATOM 2166 C C . ASP A 1 277 ? -20.916 1.751 17.349 1.00 95.00 277 ASP A C 1
ATOM 2168 O O . ASP A 1 277 ? -21.198 0.562 17.176 1.00 95.00 277 ASP A O 1
ATOM 2172 N N . ALA A 1 278 ? -19.830 2.314 16.818 1.00 95.56 278 ALA A N 1
ATOM 2173 C CA . ALA A 1 278 ? -18.806 1.580 16.108 1.00 95.56 278 ALA A CA 1
ATOM 2174 C C . ALA A 1 278 ? -17.401 2.011 16.536 1.00 95.56 278 ALA A C 1
ATOM 2176 O O . ALA A 1 278 ? -17.148 3.190 16.777 1.00 95.56 278 ALA A O 1
ATOM 2177 N N . ILE A 1 279 ? -16.485 1.047 16.571 1.00 97.62 279 ILE A N 1
ATOM 2178 C CA . ILE A 1 279 ? -15.044 1.279 16.690 1.00 97.62 279 ILE A CA 1
ATOM 2179 C C . ILE A 1 279 ? -14.377 0.721 15.435 1.00 97.62 279 ILE A C 1
ATOM 2181 O O . ILE A 1 279 ? -14.686 -0.407 15.042 1.00 97.62 279 ILE A O 1
ATOM 2185 N N . SER A 1 280 ? -13.473 1.478 14.815 1.00 96.56 280 SER A N 1
ATOM 2186 C CA . SER A 1 280 ? -12.590 0.979 13.760 1.00 96.56 280 SER A CA 1
ATOM 2187 C C . SER A 1 280 ? -11.159 0.798 14.252 1.00 96.56 280 SER A C 1
ATOM 2189 O O . SER A 1 280 ? -10.635 1.615 15.005 1.00 96.56 280 SER A O 1
ATOM 2191 N N . LEU A 1 281 ? -10.556 -0.300 13.803 1.00 95.81 281 LEU A N 1
ATOM 2192 C CA . LEU A 1 281 ? -9.141 -0.629 13.904 1.00 95.81 281 LEU A CA 1
ATOM 2193 C C . LEU A 1 281 ? -8.645 -0.846 12.473 1.00 95.81 281 LEU A C 1
ATOM 2195 O O . LEU A 1 281 ? -8.824 -1.922 11.894 1.00 95.81 281 LEU A O 1
ATOM 2199 N N . VAL A 1 282 ? -8.122 0.217 11.866 1.00 91.69 282 VAL A N 1
ATOM 2200 C CA . VAL A 1 282 ? -7.623 0.199 10.487 1.00 91.69 282 VAL A CA 1
ATOM 2201 C C . VAL A 1 282 ? -6.108 0.108 10.529 1.00 91.69 282 VAL A C 1
ATOM 2203 O O . VAL A 1 282 ? -5.457 1.078 10.904 1.00 91.69 282 VAL A O 1
ATOM 2206 N N . ARG A 1 283 ? -5.544 -1.023 10.093 1.00 88.38 283 ARG A N 1
ATOM 2207 C CA . ARG A 1 283 ? -4.091 -1.250 10.073 1.00 88.38 283 ARG A CA 1
ATOM 2208 C C . ARG A 1 283 ? -3.446 -1.132 11.457 1.00 88.38 283 ARG A C 1
ATOM 2210 O O . ARG A 1 283 ? -2.413 -0.490 11.588 1.00 88.38 283 ARG A O 1
ATOM 2217 N N . ILE A 1 284 ? -4.075 -1.735 12.467 1.00 90.62 284 ILE A N 1
ATOM 2218 C CA . ILE A 1 284 ? -3.606 -1.682 13.859 1.00 90.62 284 ILE A CA 1
ATOM 2219 C C . ILE A 1 284 ? -3.145 -3.057 14.316 1.00 90.62 284 ILE A C 1
ATOM 2221 O O . ILE A 1 284 ? -2.028 -3.224 14.790 1.00 90.62 284 ILE A O 1
ATOM 2225 N N . LEU A 1 285 ? -3.994 -4.074 14.179 1.00 92.31 285 LEU A N 1
ATOM 2226 C CA . LEU A 1 285 ? -3.758 -5.359 14.828 1.00 92.31 285 LEU A CA 1
ATOM 2227 C C . LEU A 1 285 ? -2.585 -6.126 14.206 1.00 92.31 285 LEU A C 1
ATOM 2229 O O . LEU A 1 285 ? -1.942 -6.894 14.912 1.00 92.31 285 LEU A O 1
ATOM 2233 N N . HIS A 1 286 ? -2.277 -5.916 12.918 1.00 87.25 286 HIS A N 1
ATOM 2234 C CA . HIS A 1 286 ? -1.180 -6.631 12.249 1.00 87.25 286 HIS A CA 1
ATOM 2235 C C . HIS A 1 286 ? 0.224 -6.227 12.717 1.00 87.25 286 HIS A C 1
ATOM 2237 O O . HIS A 1 286 ? 1.179 -6.953 12.437 1.00 87.25 286 HIS A O 1
ATOM 2243 N N . ASP A 1 287 ? 0.353 -5.094 13.411 1.00 78.56 287 ASP A N 1
ATOM 2244 C CA . ASP A 1 287 ? 1.630 -4.582 13.917 1.00 78.56 287 ASP A CA 1
ATOM 2245 C C . ASP A 1 287 ? 1.991 -5.139 15.305 1.00 78.56 287 ASP A C 1
ATOM 2247 O O . ASP A 1 287 ? 3.071 -4.857 15.835 1.00 78.56 287 ASP A O 1
ATOM 2251 N N . HIS A 1 288 ? 1.110 -5.944 15.906 1.00 84.88 288 HIS A N 1
ATOM 2252 C CA . HIS A 1 288 ? 1.224 -6.374 17.294 1.00 84.88 288 HIS A CA 1
ATOM 2253 C C . HIS A 1 288 ? 1.091 -7.892 17.462 1.00 84.88 288 HIS A C 1
ATOM 2255 O O . HIS A 1 288 ? 0.392 -8.570 16.714 1.00 84.88 288 HIS A O 1
ATOM 2261 N 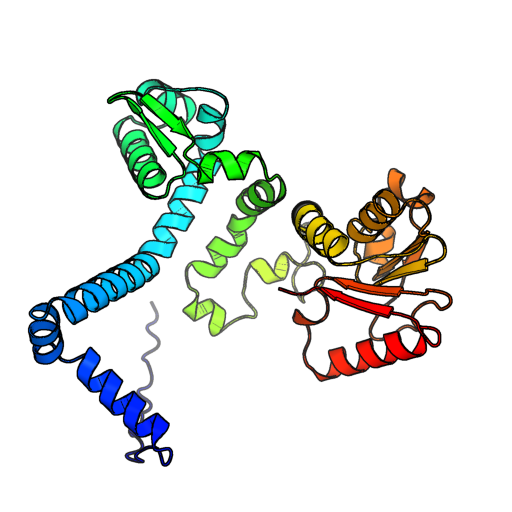N . ASP A 1 289 ? 1.759 -8.421 18.490 1.00 88.06 289 ASP A N 1
ATOM 2262 C CA . ASP A 1 289 ? 1.621 -9.820 18.901 1.00 88.06 289 ASP A CA 1
ATOM 2263 C C . ASP A 1 289 ? 0.235 -10.097 19.522 1.00 88.06 289 ASP A C 1
ATOM 2265 O O . ASP A 1 289 ? -0.461 -9.185 19.979 1.00 88.06 289 ASP A O 1
ATOM 2269 N N . ASP A 1 290 ? -0.128 -11.380 19.623 1.00 92.38 290 ASP A N 1
ATOM 2270 C CA . ASP A 1 290 ? -1.445 -11.838 20.091 1.00 92.38 290 ASP A CA 1
ATOM 2271 C C . ASP A 1 290 ? -1.862 -11.239 21.447 1.00 92.38 290 ASP A C 1
ATOM 2273 O O . ASP A 1 290 ? -3.007 -10.834 21.623 1.00 92.38 290 ASP A O 1
ATOM 2277 N N . THR A 1 291 ? -0.941 -11.132 22.412 1.00 94.12 291 THR A N 1
ATOM 2278 C CA . THR A 1 291 ? -1.272 -10.653 23.766 1.00 94.12 291 THR A CA 1
ATOM 2279 C C . THR A 1 291 ? -1.736 -9.182 23.782 1.00 94.12 291 THR A C 1
ATOM 2281 O O . THR A 1 291 ? -2.819 -8.919 24.312 1.00 94.12 291 THR A O 1
ATOM 2284 N N . PRO A 1 292 ? -0.987 -8.203 23.227 1.00 91.50 292 PRO A N 1
ATOM 2285 C CA . PRO A 1 292 ? -1.500 -6.841 23.048 1.00 91.50 292 PRO A CA 1
ATOM 2286 C C . PRO A 1 292 ? -2.809 -6.772 22.252 1.00 91.50 292 PRO A C 1
ATOM 2288 O O . PRO A 1 292 ? -3.698 -5.997 22.608 1.00 91.50 292 PRO A O 1
ATOM 2291 N N . VAL A 1 293 ? -2.954 -7.595 21.206 1.00 95.62 293 VAL A N 1
ATOM 2292 C CA . VAL A 1 293 ? -4.177 -7.648 20.389 1.00 95.62 293 VAL A CA 1
ATOM 2293 C C . VAL A 1 293 ? -5.381 -8.073 21.230 1.00 95.62 293 VAL A C 1
ATOM 2295 O O . VAL A 1 293 ? -6.404 -7.390 21.217 1.00 95.62 293 VAL A O 1
ATOM 2298 N N . GLU A 1 294 ? -5.270 -9.145 22.016 1.00 96.31 294 GLU A N 1
ATOM 2299 C CA . GLU A 1 294 ? -6.339 -9.604 22.912 1.00 96.31 294 GLU A CA 1
ATOM 2300 C C . GLU A 1 294 ? -6.753 -8.516 23.915 1.00 96.31 294 GLU A C 1
ATOM 2302 O O . GLU A 1 294 ? -7.947 -8.294 24.142 1.00 96.31 294 GLU A O 1
ATOM 2307 N N . GLN A 1 295 ? -5.780 -7.797 24.481 1.00 95.75 295 GLN A N 1
ATOM 2308 C CA . GLN A 1 295 ? -6.040 -6.694 25.408 1.00 95.75 295 GLN A CA 1
ATOM 2309 C C . GLN A 1 295 ? -6.797 -5.551 24.729 1.00 95.75 295 GLN A C 1
ATOM 2311 O O . GLN A 1 295 ? -7.791 -5.065 25.272 1.00 95.75 295 GLN A O 1
ATOM 2316 N N . LEU A 1 296 ? -6.364 -5.137 23.537 1.00 97.31 296 LEU A N 1
ATOM 2317 C CA . LEU A 1 296 ? -7.022 -4.075 22.781 1.00 97.31 296 LEU A CA 1
ATOM 2318 C C . LEU A 1 296 ? -8.454 -4.467 22.394 1.00 97.31 296 LEU A C 1
ATOM 2320 O O . LEU A 1 296 ? -9.381 -3.686 22.602 1.00 97.31 296 LEU A O 1
ATOM 2324 N N . LEU A 1 297 ? -8.666 -5.700 21.926 1.00 97.88 297 LEU A N 1
ATOM 2325 C CA . LEU A 1 297 ? -9.998 -6.210 21.595 1.00 97.88 297 LEU A CA 1
ATOM 2326 C C . LEU A 1 297 ? -10.930 -6.238 22.816 1.00 97.88 297 LEU A C 1
ATOM 2328 O O . LEU A 1 297 ? -12.092 -5.841 22.701 1.00 97.88 297 LEU A O 1
ATOM 2332 N N . SER A 1 298 ? -10.430 -6.640 23.991 1.00 96.94 298 SER A N 1
ATOM 2333 C CA . SER A 1 298 ? -11.197 -6.581 25.245 1.00 96.94 298 SER A CA 1
ATOM 2334 C C . SER A 1 298 ? -11.606 -5.147 25.586 1.00 96.94 298 SER A C 1
ATOM 2336 O O . SER A 1 298 ? -12.740 -4.897 25.986 1.00 96.94 298 SER A O 1
ATOM 2338 N N . ARG A 1 299 ? -10.708 -4.182 25.383 1.00 97.12 299 ARG A N 1
ATOM 2339 C CA . ARG A 1 299 ? -10.973 -2.761 25.649 1.00 97.12 299 ARG A CA 1
ATOM 2340 C C . ARG A 1 299 ? -12.003 -2.183 24.681 1.00 97.12 299 ARG A C 1
ATOM 2342 O O . ARG A 1 299 ? -12.883 -1.437 25.106 1.00 97.12 299 ARG A O 1
ATOM 2349 N N . CYS A 1 300 ? -11.944 -2.556 23.402 1.00 97.88 300 CYS A N 1
ATOM 2350 C CA . CYS A 1 300 ? -12.979 -2.209 22.429 1.00 97.88 300 CYS A CA 1
ATOM 2351 C C . CYS A 1 300 ? -14.341 -2.797 22.825 1.00 97.88 300 CYS A C 1
ATOM 2353 O O . CYS A 1 300 ? -15.351 -2.100 22.743 1.00 97.88 300 CYS A O 1
ATOM 2355 N N . PHE A 1 301 ? -14.371 -4.049 23.291 1.00 96.88 301 PHE A N 1
ATOM 2356 C CA . PHE A 1 301 ? -15.593 -4.695 23.773 1.00 96.88 301 PHE A CA 1
ATOM 2357 C C . PHE A 1 301 ? -16.211 -3.947 24.966 1.00 96.88 301 PHE A C 1
ATOM 2359 O O . PHE A 1 301 ? -17.415 -3.706 24.970 1.00 96.88 301 PHE A O 1
ATOM 2366 N N . ASP A 1 302 ? -15.397 -3.515 25.932 1.00 96.31 302 ASP A N 1
ATOM 2367 C CA . ASP A 1 302 ? -15.862 -2.780 27.119 1.00 96.31 302 ASP A CA 1
ATOM 2368 C C . ASP A 1 302 ? -16.352 -1.349 26.820 1.00 96.31 302 ASP A C 1
ATOM 2370 O O . ASP A 1 302 ? -17.128 -0.764 27.593 1.00 96.31 302 ASP A O 1
ATOM 2374 N N . ALA A 1 303 ? -15.866 -0.752 25.728 1.00 97.44 303 ALA A N 1
ATOM 2375 C CA . ALA A 1 303 ? -16.233 0.593 25.292 1.00 97.44 303 ALA A CA 1
ATOM 2376 C C . ALA A 1 303 ? -17.502 0.618 24.426 1.00 97.44 303 ALA A C 1
ATOM 2378 O O . ALA A 1 303 ? -18.255 1.597 24.472 1.00 97.44 303 ALA A O 1
ATOM 2379 N N . LEU A 1 304 ? -17.750 -0.455 23.670 1.00 96.94 304 LEU A N 1
ATOM 2380 C CA . LEU A 1 304 ? -18.922 -0.586 22.810 1.00 96.94 304 LEU A CA 1
ATOM 2381 C C . LEU A 1 304 ? -20.199 -0.871 23.623 1.00 96.94 304 LEU A C 1
ATOM 2383 O O . LEU A 1 304 ? -20.186 -1.648 24.581 1.00 96.94 304 LEU A O 1
ATOM 2387 N N . PRO A 1 305 ? -21.347 -0.286 23.238 1.00 95.25 305 PRO A N 1
ATOM 2388 C CA . PRO A 1 305 ? -22.638 -0.672 23.785 1.00 95.25 305 PRO A CA 1
ATOM 2389 C C . PRO A 1 305 ? -23.039 -2.070 23.294 1.00 95.25 305 PRO A C 1
ATOM 2391 O O . PRO A 1 305 ? -22.503 -2.604 22.321 1.00 95.25 305 PRO A O 1
ATOM 2394 N N . SER A 1 306 ? -24.057 -2.657 23.927 1.00 93.44 306 SER A N 1
ATOM 2395 C CA . SER A 1 306 ? -24.669 -3.881 23.405 1.00 93.44 306 SER A CA 1
ATOM 2396 C C . SER A 1 306 ? -25.214 -3.639 21.992 1.00 93.44 306 SER A C 1
ATOM 2398 O O . SER A 1 306 ? -25.969 -2.695 21.773 1.00 93.44 306 SER A O 1
ATOM 2400 N N . GLY A 1 307 ? -24.817 -4.482 21.036 1.00 90.12 307 GLY A N 1
ATOM 2401 C CA . GLY A 1 307 ? -25.141 -4.306 19.615 1.00 90.12 307 GLY A CA 1
ATOM 2402 C C . GLY A 1 307 ? -24.191 -3.375 18.851 1.00 90.12 307 GLY A C 1
ATOM 2403 O O . GLY A 1 307 ? -24.361 -3.221 17.642 1.00 90.12 307 GLY A O 1
ATOM 2404 N N . GLY A 1 308 ? -23.188 -2.801 19.523 1.00 93.19 308 GLY A N 1
ATOM 2405 C CA . GLY A 1 308 ? -22.118 -2.038 18.890 1.00 93.19 308 GLY A CA 1
ATOM 2406 C C . GLY A 1 308 ? -21.265 -2.893 17.948 1.00 93.19 308 GLY A C 1
ATOM 2407 O O . GLY A 1 308 ? -21.231 -4.124 18.043 1.00 93.19 308 GLY A O 1
ATOM 2408 N N . ARG A 1 309 ? -20.581 -2.239 17.007 1.00 94.31 309 ARG A N 1
ATOM 2409 C CA . ARG A 1 309 ? -19.807 -2.902 15.951 1.00 94.31 309 ARG A CA 1
ATOM 2410 C C . ARG A 1 309 ? -18.316 -2.609 16.080 1.00 94.31 309 ARG A C 1
ATOM 2412 O O . ARG A 1 309 ? -17.906 -1.457 16.104 1.00 94.31 309 ARG A O 1
ATOM 2419 N N . LEU A 1 310 ? -17.500 -3.655 16.056 1.00 96.06 310 LEU A N 1
ATOM 2420 C CA . LEU A 1 310 ? -16.063 -3.532 15.837 1.00 96.06 310 LEU A CA 1
ATOM 2421 C C . LEU A 1 310 ? -15.758 -3.771 14.353 1.00 96.06 310 LEU A C 1
ATOM 2423 O 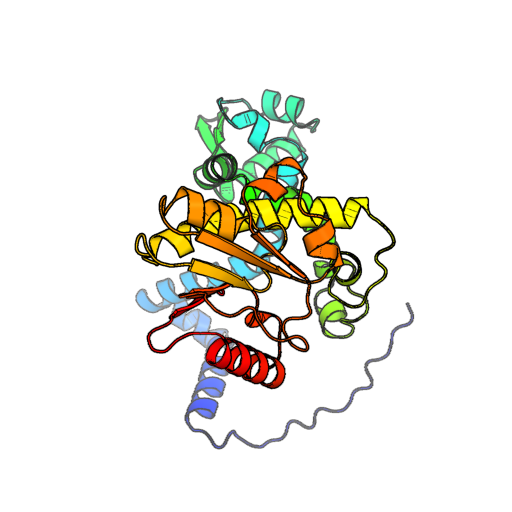O . LEU A 1 310 ? -16.211 -4.762 13.779 1.00 96.06 310 LEU A O 1
ATOM 2427 N N . ILE A 1 311 ? -15.021 -2.855 13.734 1.00 95.56 311 ILE A N 1
ATOM 2428 C CA . ILE A 1 311 ? -14.595 -2.911 12.335 1.00 95.56 311 ILE A CA 1
ATOM 2429 C C . ILE A 1 311 ? -13.083 -3.097 12.337 1.00 95.56 311 ILE A C 1
ATOM 2431 O O . ILE A 1 311 ? -12.357 -2.229 12.806 1.00 95.56 311 ILE A O 1
ATOM 2435 N N . ILE A 1 312 ? -12.615 -4.224 11.812 1.00 95.81 312 ILE A N 1
ATOM 2436 C CA . ILE A 1 312 ? -11.188 -4.527 11.679 1.00 95.81 312 ILE A CA 1
ATOM 2437 C C . ILE A 1 312 ? -10.873 -4.555 10.189 1.00 95.81 312 ILE A C 1
ATOM 2439 O O . ILE A 1 312 ? -11.515 -5.298 9.442 1.00 95.81 312 ILE A O 1
ATOM 2443 N N . ALA A 1 313 ? -9.915 -3.736 9.762 1.00 92.06 313 ALA A N 1
ATOM 2444 C CA . ALA A 1 313 ? -9.481 -3.661 8.375 1.00 92.06 313 ALA A CA 1
ATOM 2445 C C . ALA A 1 313 ? -7.958 -3.765 8.297 1.00 92.06 313 ALA A C 1
ATOM 2447 O O . ALA A 1 313 ? -7.238 -2.855 8.702 1.00 92.06 313 ALA A O 1
ATOM 2448 N N . GLU A 1 314 ? -7.490 -4.888 7.764 1.00 88.25 314 GLU A N 1
ATOM 2449 C CA . GLU A 1 314 ? -6.087 -5.300 7.740 1.00 88.25 314 GLU A CA 1
ATOM 2450 C C . GLU A 1 314 ? -5.738 -5.860 6.337 1.00 88.25 314 GLU A C 1
ATOM 2452 O O . GLU A 1 314 ? -6.669 -6.168 5.583 1.00 88.25 314 GLU A O 1
ATOM 2457 N N . PRO A 1 315 ? -4.445 -5.951 5.953 1.00 72.06 315 PRO A N 1
ATOM 2458 C CA . PRO A 1 315 ? -3.998 -6.513 4.669 1.00 72.06 315 PRO A CA 1
ATOM 2459 C C . PRO A 1 315 ? -4.396 -7.976 4.411 1.00 72.06 315 PRO A C 1
ATOM 2461 O O . PRO A 1 315 ? -4.474 -8.764 5.381 1.00 72.06 315 PRO A O 1
#

Radius of gyration: 25.95 Å; chains: 1; bounding box: 65×63×63 Å

Foldseek 3Di:
DPDPPPPPPPPPVPPDDDPDPVSNVVVVVVVLVPDPVNLVVLCPDPVSVVVSVVVVVVVVCVVCVVVLVVLVLLCLVLCVLVQQQPHKDFLVSSCVSSVHDSVVSVVSQVSCCVVQQWDDPDPGIIHGGPVSNVCVVAQLNSLCSVPCPLVVVQVVCVVVCVVCVVPRSCQCLDPPHPHVVPDPVSVVSVLVSCLSNCLVLLVVLLVVDDDALPFEEEEEQCFLCSSQVVNCVSHVRYHYEYE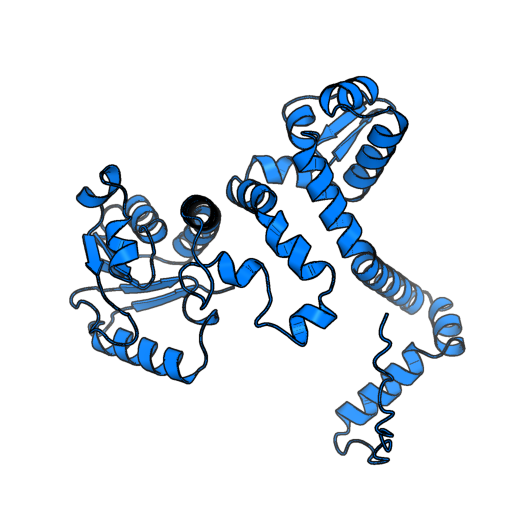EAPVRPVVNDPVCPVRYHYHHDDLLPDQDAADGLEYEDAANLVVDDPVSNVSSVVSRVVRHDVNGYYHYHHD

pLDDT: mean 83.27, std 15.54, range [32.5, 98.5]

Secondary structure (DSSP, 8-state):
------------------SSHHHHHHHHHHHHHT-HHHHHHHTTSHHHHHHHHHHHHHHHHHHHHHHHHHHHHHHHHTTHHHHTTT--EEHHHHHHHHT--HHHHHHHHHHHHTTTSEEEEETTEEEE-HHHHHHHT-HHHHHHHHHHHHHHHHTTSHHHHHH-GGG-GGGGG-TTSSS----HHHHHHHHHHHHHHHHHHHHHHHHH----TT-EEEEET-TTTHHHHHHHHHSTT-EEEEEE-HHHHTTS-TTTTTTSEEEES-TTTSPPPSS-SEEEEES-GGGS-HHHHHHHHHHHHHHSPTT-EEEEE--

Sequence (315 aa):
MPSRSATSQNFELSSDRPKSRYARFLLWRNRLLRSPTFQKWAARLPISQSIARQRATDLHHILAGFVYSQTLSASYKLGLLECLKDRIATLDEIADHCDLEKDAALTLVNAATAIDLLQKASDIHWTLGELGASIHGNPGVQSMLRHHDLLYQDMSDPAQLLRYREHASLRGYWPYVDGDHSDPAAAARYSELMADSQHLIANHILDAINLTAANRLLDVGGGTGTFARLAAERFTHTETAVFDLPQVVASIPPKHSHSLESYAGDMFQDALPKGFDAISLVRILHDHDDTPVEQLLSRCFDALPSGGRLIIAEP